Protein AF-A0A820Q7W0-F1 (afdb_monomer)

Nearest PDB structures (foldseek):
  3rki-assembly1_B  TM=4.279E-01  e=6.966E-02  human respiratory syncytial virus
  3rki-assembly1_C  TM=4.144E-01  e=5.836E-02  human respiratory syncytial virus
  6cue-assembly1_7  TM=2.529E-01  e=2.402E+00  Homo sapiens
  5tud-assembly1_C  TM=2.985E-01  e=7.372E+00  Mus musculus
  7uoj-assembly1_K  TM=2.190E-01  e=9.902E+00  Homo sapiens

Structure (mmCIF, N/CA/C/O backbone):
data_AF-A0A820Q7W0-F1
#
_entry.id   AF-A0A820Q7W0-F1
#
loop_
_atom_site.group_PDB
_atom_site.id
_atom_site.type_symbol
_atom_site.label_atom_id
_atom_site.label_alt_id
_atom_site.label_comp_id
_atom_site.label_asym_id
_atom_site.label_entity_id
_atom_site.label_seq_id
_atom_site.pdbx_PDB_ins_code
_atom_site.Cartn_x
_atom_site.Cartn_y
_atom_site.Cartn_z
_atom_site.occupancy
_atom_site.B_iso_or_equiv
_atom_site.auth_seq_id
_atom_site.auth_comp_id
_atom_site.auth_asym_id
_atom_site.auth_atom_id
_atom_site.pdbx_PDB_model_num
ATOM 1 N N . MET A 1 1 ? 25.317 19.856 -56.732 1.00 57.41 1 MET A N 1
ATOM 2 C CA . MET A 1 1 ? 25.967 19.832 -55.398 1.00 57.41 1 MET A CA 1
ATOM 3 C C . MET A 1 1 ? 25.214 20.601 -54.297 1.00 57.41 1 MET A C 1
ATOM 5 O O . MET A 1 1 ? 25.670 20.574 -53.167 1.00 57.41 1 MET A O 1
ATOM 9 N N . GLN A 1 2 ? 24.053 21.225 -54.547 1.00 56.50 2 GLN A N 1
ATOM 10 C CA . GLN A 1 2 ? 23.320 21.987 -53.511 1.00 56.50 2 GLN A CA 1
ATOM 11 C C . GLN A 1 2 ? 22.479 21.139 -52.532 1.00 56.50 2 GLN A C 1
ATOM 13 O O . GLN A 1 2 ? 22.183 21.607 -51.440 1.00 56.50 2 GLN A O 1
ATOM 18 N N . TYR A 1 3 ? 22.139 19.888 -52.864 1.00 63.53 3 TYR A N 1
ATOM 19 C CA . TYR A 1 3 ? 21.281 19.043 -52.014 1.00 63.53 3 TYR A CA 1
ATOM 20 C C . TYR A 1 3 ? 21.987 18.457 -50.776 1.00 63.53 3 TYR A C 1
ATOM 22 O O . TYR A 1 3 ? 21.333 18.186 -49.774 1.00 63.53 3 TYR A O 1
ATOM 30 N N . TYR A 1 4 ? 23.318 18.317 -50.791 1.00 61.50 4 TYR A N 1
ATOM 31 C CA . TYR A 1 4 ? 24.065 17.735 -49.663 1.00 61.50 4 TYR A CA 1
ATOM 32 C C . TYR A 1 4 ? 24.120 18.647 -48.428 1.00 61.50 4 TYR A C 1
ATOM 34 O O . TYR A 1 4 ? 24.250 18.153 -47.310 1.00 61.50 4 TYR A O 1
ATOM 42 N N . ILE A 1 5 ? 23.962 19.963 -48.604 1.00 71.44 5 ILE A N 1
ATOM 43 C CA . ILE A 1 5 ? 24.065 20.937 -47.506 1.00 71.44 5 ILE A CA 1
ATOM 44 C C . ILE A 1 5 ? 22.823 20.902 -46.597 1.00 71.44 5 ILE A C 1
ATOM 46 O O . ILE A 1 5 ? 22.927 21.240 -45.425 1.00 71.44 5 ILE A O 1
ATOM 50 N N . ILE A 1 6 ? 21.668 20.434 -47.090 1.00 74.12 6 ILE A N 1
ATOM 51 C CA . ILE A 1 6 ? 20.418 20.361 -46.307 1.00 74.12 6 ILE A CA 1
ATOM 52 C C . ILE A 1 6 ? 20.290 19.024 -45.552 1.00 74.12 6 ILE A C 1
ATOM 54 O O . ILE A 1 6 ? 19.721 18.974 -44.463 1.00 74.12 6 ILE A O 1
ATOM 58 N N . VAL A 1 7 ? 20.872 17.940 -46.075 1.00 77.62 7 VAL A N 1
ATOM 59 C CA . VAL A 1 7 ? 20.769 16.601 -45.464 1.00 77.62 7 VAL A CA 1
ATOM 60 C C . VAL A 1 7 ? 21.589 16.492 -44.173 1.00 77.62 7 VAL A C 1
ATOM 62 O O . VAL A 1 7 ? 21.143 15.874 -43.209 1.00 77.62 7 VAL A O 1
ATOM 65 N N . ILE A 1 8 ? 22.761 17.128 -44.118 1.00 77.81 8 ILE A N 1
ATOM 66 C CA . ILE A 1 8 ? 23.648 17.096 -42.944 1.00 77.81 8 ILE A CA 1
ATOM 67 C C . ILE A 1 8 ? 23.000 17.727 -41.696 1.00 77.81 8 ILE A C 1
ATOM 69 O O . ILE A 1 8 ? 22.955 17.049 -40.671 1.00 77.81 8 ILE A O 1
ATOM 73 N N . PRO A 1 9 ? 22.446 18.957 -41.724 1.00 76.19 9 PRO A N 1
ATOM 74 C CA . PRO A 1 9 ? 21.803 19.537 -40.546 1.00 76.19 9 PRO A CA 1
ATOM 75 C C . PRO A 1 9 ? 20.539 18.775 -40.136 1.00 76.19 9 PRO A C 1
ATOM 77 O O . PRO A 1 9 ? 20.256 18.694 -38.944 1.00 76.19 9 PRO A O 1
ATOM 80 N N . PHE A 1 10 ? 19.818 18.155 -41.080 1.00 75.12 10 PHE A N 1
ATOM 81 C CA . PHE A 1 10 ? 18.679 17.295 -40.752 1.00 75.12 10 PHE A CA 1
ATOM 82 C C . PHE A 1 10 ? 19.123 16.018 -40.027 1.00 75.12 10 PHE A C 1
ATOM 84 O O . PHE A 1 10 ? 18.557 15.679 -38.993 1.00 75.12 10 PHE A O 1
ATOM 91 N N . LEU A 1 11 ? 20.183 15.349 -40.495 1.00 73.06 11 LEU A N 1
ATOM 92 C CA . LEU A 1 11 ? 20.752 14.179 -39.818 1.00 73.06 11 LEU A CA 1
ATOM 93 C C . LEU A 1 11 ? 21.344 14.532 -38.449 1.00 73.06 11 LEU A C 1
ATOM 95 O O . LEU A 1 11 ? 21.140 13.776 -37.500 1.00 73.06 11 LEU A O 1
ATOM 99 N N . VAL A 1 12 ? 22.021 15.678 -38.318 1.00 74.69 12 VAL A N 1
ATOM 100 C CA . VAL A 1 12 ? 22.546 16.181 -37.035 1.00 74.69 12 VAL A CA 1
ATOM 101 C C . VAL A 1 12 ? 21.404 16.542 -36.081 1.00 74.69 12 VAL A C 1
ATOM 103 O O . VAL A 1 12 ? 21.468 16.202 -34.907 1.00 74.69 12 VAL A O 1
ATOM 106 N N . SER A 1 13 ? 20.320 17.149 -36.570 1.00 70.75 13 SER A N 1
ATOM 107 C CA . SER A 1 13 ? 19.118 17.424 -35.772 1.00 70.75 13 SER A CA 1
ATOM 108 C C . SER A 1 13 ? 18.426 16.135 -35.322 1.00 70.75 13 SER A C 1
ATOM 110 O O . SER A 1 13 ? 18.087 16.005 -34.148 1.00 70.75 13 SER A O 1
ATOM 112 N N . LEU A 1 14 ? 18.289 15.146 -36.212 1.00 67.75 14 LEU A N 1
ATOM 113 C CA . LEU A 1 14 ? 17.674 13.853 -35.906 1.00 67.75 14 LEU A CA 1
ATOM 114 C C . LEU A 1 14 ? 18.503 13.055 -34.886 1.00 67.75 14 LEU A C 1
ATOM 116 O O . LEU A 1 14 ? 17.952 12.414 -33.990 1.00 67.75 14 LEU A O 1
ATOM 120 N N . SER A 1 15 ? 19.832 13.111 -34.992 1.00 63.97 15 SER A N 1
ATOM 121 C CA . SER A 1 15 ? 20.740 12.469 -34.036 1.00 63.97 15 SER A CA 1
ATOM 122 C C . SER A 1 15 ? 20.835 13.236 -32.713 1.00 63.97 15 SER A C 1
ATOM 124 O O . SER A 1 15 ? 20.861 12.598 -31.664 1.00 63.97 15 SER A O 1
ATOM 126 N N . ALA A 1 16 ? 20.761 14.571 -32.719 1.00 61.75 16 ALA A N 1
ATOM 127 C CA . ALA A 1 16 ? 20.648 15.382 -31.505 1.00 61.75 16 ALA A CA 1
ATOM 128 C C . ALA A 1 16 ? 19.318 15.145 -30.765 1.00 61.75 16 ALA A C 1
ATOM 130 O O . ALA A 1 16 ? 19.317 15.023 -29.542 1.00 61.75 16 ALA A O 1
ATOM 131 N N . LEU A 1 17 ? 18.201 14.988 -31.486 1.00 57.25 17 LEU A N 1
ATOM 132 C CA . LEU A 1 17 ? 16.905 14.589 -30.918 1.00 57.25 17 LEU A CA 1
ATOM 133 C C . LEU A 1 17 ? 16.965 13.185 -30.296 1.00 57.25 17 LEU A C 1
ATOM 135 O O . LEU A 1 17 ? 16.435 12.977 -29.205 1.00 57.25 17 LEU A O 1
ATOM 139 N N . ARG A 1 18 ? 17.675 12.236 -30.926 1.00 53.50 18 ARG A N 1
ATOM 140 C CA . ARG A 1 18 ? 17.934 10.909 -30.335 1.00 53.50 18 ARG A CA 1
ATOM 141 C C . ARG A 1 18 ? 18.848 10.967 -29.106 1.00 53.50 18 ARG A C 1
ATOM 143 O O . ARG A 1 18 ? 18.626 10.217 -28.161 1.00 53.50 18 ARG A O 1
ATOM 150 N N . LEU A 1 19 ? 19.844 11.853 -29.093 1.00 49.19 19 LEU A N 1
ATOM 151 C CA . LEU A 1 19 ? 20.757 12.039 -27.959 1.00 49.19 19 LEU A CA 1
ATOM 152 C C . LEU A 1 19 ? 20.079 12.738 -26.773 1.00 49.19 19 LEU A C 1
ATOM 154 O O . LEU A 1 19 ? 20.376 12.409 -25.629 1.00 49.19 19 LEU A O 1
ATOM 158 N N . HIS A 1 20 ? 19.125 13.643 -27.009 1.00 44.19 20 HIS A N 1
ATOM 159 C CA . HIS A 1 20 ? 18.399 14.305 -25.921 1.00 44.19 20 HIS A CA 1
ATOM 160 C C . HIS A 1 20 ? 17.331 13.407 -25.273 1.00 44.19 20 HIS A C 1
ATOM 162 O O . HIS A 1 20 ? 16.997 13.598 -24.103 1.00 44.19 20 HIS A O 1
ATOM 168 N N . ALA A 1 21 ? 16.859 12.382 -25.992 1.00 48.75 21 ALA A N 1
ATOM 169 C CA . ALA A 1 21 ? 16.051 11.299 -25.431 1.00 48.75 21 ALA A CA 1
ATOM 170 C C . ALA A 1 21 ? 16.858 10.374 -24.491 1.00 48.75 21 ALA A C 1
ATOM 172 O O . ALA A 1 21 ? 16.280 9.600 -23.730 1.00 48.75 21 ALA A O 1
ATOM 173 N N . TYR A 1 22 ? 18.191 10.490 -24.475 1.00 47.31 22 TYR A N 1
ATOM 174 C CA . TYR A 1 22 ? 19.088 9.766 -23.573 1.00 47.31 22 TYR A CA 1
ATOM 175 C C . TYR A 1 22 ? 19.194 10.450 -22.195 1.00 47.31 22 TYR A C 1
ATOM 177 O O . TYR A 1 22 ? 20.277 10.663 -21.657 1.00 47.31 22 TYR A O 1
ATOM 185 N N . SER A 1 23 ? 18.055 10.775 -21.578 1.00 48.69 23 SER A N 1
ATOM 186 C CA . SER A 1 23 ? 18.022 11.078 -20.142 1.00 48.69 23 SER A CA 1
ATOM 187 C C . SER A 1 23 ? 18.561 9.867 -19.371 1.00 48.69 23 SER A C 1
ATOM 189 O O . SER A 1 23 ? 18.167 8.729 -19.636 1.00 48.69 23 SER A O 1
ATOM 191 N N . SER A 1 24 ? 19.481 10.085 -18.430 1.00 55.69 24 SER A N 1
ATOM 192 C CA . SER A 1 24 ? 20.146 9.039 -17.634 1.00 55.69 24 SER A CA 1
ATOM 193 C C . SER A 1 24 ? 19.228 8.332 -16.628 1.00 55.69 24 SER A C 1
ATOM 195 O O . SER A 1 24 ? 19.661 7.406 -15.948 1.00 55.69 24 SER A O 1
ATOM 197 N N . LYS A 1 25 ? 17.953 8.728 -16.540 1.00 65.38 25 LYS A N 1
ATOM 198 C CA . LYS A 1 25 ? 16.947 8.094 -15.682 1.00 65.38 25 LYS A CA 1
ATOM 199 C C . LYS A 1 25 ? 15.898 7.408 -16.551 1.00 65.38 25 LYS A C 1
ATOM 201 O O . LYS A 1 25 ? 14.979 8.058 -17.033 1.00 65.38 25 LYS A O 1
ATOM 206 N N . ILE A 1 26 ? 16.077 6.104 -16.776 1.00 72.00 26 ILE A N 1
ATOM 207 C CA . ILE A 1 26 ? 15.121 5.245 -17.507 1.00 72.00 26 ILE A CA 1
ATOM 208 C C . ILE A 1 26 ? 13.761 5.268 -16.818 1.00 72.00 26 ILE A C 1
ATOM 210 O O . ILE A 1 26 ? 12.725 5.422 -17.461 1.00 72.00 26 ILE A O 1
ATOM 214 N N . PHE A 1 27 ? 13.796 5.154 -15.494 1.00 79.81 27 PHE A N 1
ATOM 215 C CA . PHE A 1 27 ? 12.614 5.207 -14.663 1.00 79.81 27 PHE A CA 1
ATOM 216 C C . PHE A 1 27 ? 12.409 6.640 -14.195 1.00 79.81 27 PHE A C 1
ATOM 218 O O . PHE A 1 27 ? 13.210 7.203 -13.442 1.00 79.81 27 PHE A O 1
ATOM 225 N N . ALA A 1 28 ? 11.347 7.243 -14.700 1.00 82.19 28 ALA A N 1
ATOM 226 C CA . ALA A 1 28 ? 10.902 8.565 -14.325 1.00 82.19 28 ALA A CA 1
ATOM 227 C C . ALA A 1 28 ? 9.375 8.574 -14.270 1.00 82.19 28 ALA A C 1
ATOM 229 O O . ALA A 1 28 ? 8.706 7.646 -14.726 1.00 82.19 28 ALA A O 1
ATOM 230 N N . LYS A 1 29 ? 8.830 9.627 -13.665 1.00 85.88 29 LYS A N 1
ATOM 231 C CA . LYS A 1 29 ? 7.385 9.833 -13.661 1.00 85.88 29 LYS A CA 1
ATOM 232 C C . LYS A 1 29 ? 6.891 10.035 -15.086 1.00 85.88 29 LYS A C 1
ATOM 234 O O . LYS A 1 29 ? 7.588 10.653 -15.889 1.00 85.88 29 LYS A O 1
ATOM 239 N N . ASP A 1 30 ? 5.688 9.539 -15.338 1.00 86.62 30 ASP A N 1
ATOM 240 C CA . ASP A 1 30 ? 4.937 9.736 -16.577 1.00 86.62 30 ASP A CA 1
ATOM 241 C C . ASP A 1 30 ? 5.673 9.215 -17.824 1.00 86.62 30 ASP A C 1
ATOM 243 O O . ASP A 1 30 ? 5.522 9.748 -18.923 1.00 86.62 30 ASP A O 1
ATOM 247 N N . THR A 1 31 ? 6.493 8.169 -17.654 1.00 87.38 31 THR A N 1
ATOM 248 C CA . THR A 1 31 ? 7.160 7.481 -18.763 1.00 87.38 31 THR A CA 1
ATOM 249 C C . THR A 1 31 ? 6.497 6.148 -19.081 1.00 87.38 31 THR A C 1
ATOM 251 O O . THR A 1 31 ? 6.122 5.387 -18.189 1.00 87.38 31 THR A O 1
ATOM 254 N N . THR A 1 32 ? 6.426 5.836 -20.372 1.00 87.50 32 THR A N 1
ATOM 255 C CA . THR A 1 32 ? 6.155 4.483 -20.859 1.00 87.50 32 THR A CA 1
ATOM 256 C C . THR A 1 32 ? 7.457 3.924 -21.421 1.00 87.50 32 THR A C 1
ATOM 258 O O . THR A 1 32 ? 8.081 4.540 -22.287 1.00 87.50 32 THR A O 1
ATOM 261 N N . ILE A 1 33 ? 7.897 2.775 -20.916 1.00 85.94 33 ILE A N 1
ATOM 262 C CA . ILE A 1 33 ? 9.104 2.093 -21.388 1.00 85.94 33 ILE A CA 1
ATOM 263 C C . ILE A 1 33 ? 8.651 0.946 -22.279 1.00 85.94 33 ILE A C 1
ATOM 265 O O . ILE A 1 33 ? 7.934 0.062 -21.823 1.00 85.94 33 ILE A O 1
ATOM 269 N N . ALA A 1 34 ? 9.073 0.967 -23.537 1.00 84.69 34 ALA A N 1
ATOM 270 C CA . ALA A 1 34 ? 8.877 -0.132 -24.470 1.00 84.69 34 ALA A CA 1
ATOM 271 C C . ALA A 1 34 ? 10.211 -0.852 -24.663 1.00 84.69 34 ALA A C 1
ATOM 273 O O . ALA A 1 34 ? 11.219 -0.216 -24.985 1.00 84.69 34 ALA A O 1
ATOM 274 N N . HIS A 1 35 ? 10.226 -2.162 -24.453 1.00 79.19 35 HIS A N 1
ATOM 275 C CA . HIS A 1 35 ? 11.403 -2.969 -24.712 1.00 79.19 35 HIS A CA 1
ATOM 276 C C . HIS A 1 35 ? 11.388 -3.456 -26.174 1.00 79.19 35 HIS A C 1
ATOM 278 O O . HIS A 1 35 ? 10.444 -4.140 -26.567 1.00 79.19 35 HIS A O 1
ATOM 284 N N . PRO A 1 36 ? 12.407 -3.120 -26.988 1.00 70.38 36 PRO A N 1
ATOM 285 C CA . PRO A 1 36 ? 12.338 -3.240 -28.447 1.00 70.38 36 PRO A CA 1
ATOM 286 C C . PRO A 1 36 ? 12.324 -4.677 -28.981 1.00 70.38 36 PRO A C 1
ATOM 288 O O . PRO A 1 36 ? 11.962 -4.872 -30.133 1.00 70.38 36 PRO A O 1
ATOM 291 N N . GLU A 1 37 ? 12.749 -5.663 -28.186 1.00 72.50 37 GLU A N 1
ATOM 292 C CA . GLU A 1 37 ? 12.870 -7.060 -28.639 1.00 72.50 37 GLU A CA 1
ATOM 293 C C . GLU A 1 37 ? 11.790 -7.984 -28.072 1.00 72.50 37 GLU A C 1
ATOM 295 O O . GLU A 1 37 ? 11.567 -9.064 -28.606 1.00 72.50 37 GLU A O 1
ATOM 300 N N . THR A 1 38 ? 11.136 -7.591 -26.977 1.00 73.19 38 THR A N 1
ATOM 301 C CA . THR A 1 38 ? 10.170 -8.458 -26.276 1.00 73.19 38 THR A CA 1
ATOM 302 C C . THR A 1 38 ? 8.742 -7.940 -26.341 1.00 73.19 38 THR A C 1
ATOM 304 O O . THR A 1 38 ? 7.863 -8.554 -25.743 1.00 73.19 38 THR A O 1
ATOM 307 N N . ASP A 1 39 ? 8.520 -6.794 -26.993 1.00 75.81 39 ASP A N 1
ATOM 308 C CA . ASP A 1 39 ? 7.232 -6.092 -27.022 1.00 75.81 39 ASP A CA 1
ATOM 309 C C . ASP A 1 39 ? 6.623 -5.899 -25.619 1.00 75.81 39 ASP A C 1
ATOM 311 O O . ASP A 1 39 ? 5.406 -5.845 -25.433 1.00 75.81 39 ASP A O 1
ATOM 315 N N . LEU A 1 40 ? 7.483 -5.794 -24.598 1.00 82.56 40 LEU A N 1
ATOM 316 C CA . LEU A 1 40 ? 7.078 -5.524 -23.227 1.00 82.56 40 LEU A CA 1
ATOM 317 C C . LEU A 1 40 ? 6.935 -4.018 -23.026 1.00 82.56 40 LEU A C 1
ATOM 319 O O . LEU A 1 40 ? 7.886 -3.263 -23.240 1.00 82.56 40 LEU A O 1
ATOM 323 N N . PHE A 1 41 ? 5.770 -3.597 -22.537 1.00 87.81 41 PHE A N 1
ATOM 324 C CA . PHE A 1 41 ? 5.494 -2.202 -22.213 1.00 87.81 41 PHE A CA 1
ATOM 325 C C . PHE A 1 41 ? 5.291 -2.043 -20.707 1.00 87.81 41 PHE A C 1
ATOM 327 O O . PHE A 1 41 ? 4.486 -2.743 -20.087 1.00 87.81 41 PHE A O 1
ATOM 334 N N . LEU A 1 42 ? 6.021 -1.099 -20.126 1.00 90.69 42 LEU A N 1
ATOM 335 C CA . LEU A 1 42 ? 5.914 -0.677 -18.737 1.00 90.69 42 LEU A CA 1
ATOM 336 C C . LEU A 1 42 ? 5.328 0.729 -18.727 1.00 90.69 42 LEU A C 1
ATOM 338 O O . LEU A 1 42 ? 5.998 1.679 -19.125 1.00 90.69 42 LEU A O 1
ATOM 342 N N . ASP A 1 43 ? 4.090 0.867 -18.275 1.00 91.25 43 ASP A N 1
ATOM 343 C CA . ASP A 1 43 ? 3.391 2.149 -18.228 1.00 91.25 43 ASP A CA 1
ATOM 344 C C . ASP A 1 43 ? 3.393 2.710 -16.806 1.00 91.25 43 ASP A C 1
ATOM 346 O O . ASP A 1 43 ? 2.937 2.038 -15.882 1.00 91.25 43 ASP A O 1
ATOM 350 N N . TYR A 1 44 ? 3.950 3.903 -16.593 1.00 92.62 44 TYR A N 1
ATOM 351 C CA . TYR A 1 44 ? 4.057 4.480 -15.253 1.00 92.62 44 TYR A CA 1
ATOM 352 C C . TYR A 1 44 ? 2.674 4.714 -14.625 1.00 92.62 44 TYR A C 1
ATOM 354 O O . TYR A 1 44 ? 1.786 5.309 -15.229 1.00 92.62 44 TYR A O 1
ATOM 362 N N . VAL A 1 45 ? 2.508 4.285 -13.373 1.00 92.81 45 VAL A N 1
ATOM 363 C CA . VAL A 1 45 ? 1.251 4.419 -12.616 1.00 92.81 45 VAL A CA 1
ATOM 364 C C . VAL A 1 45 ? 1.388 5.382 -11.447 1.00 92.81 45 VAL A C 1
ATOM 366 O O . VAL A 1 45 ? 0.451 6.122 -11.150 1.00 92.81 45 VAL A O 1
ATOM 369 N N . GLY A 1 46 ? 2.527 5.371 -10.756 1.00 91.12 46 GLY A N 1
ATOM 370 C CA . GLY A 1 46 ? 2.653 6.106 -9.505 1.00 91.12 46 GLY A CA 1
ATOM 371 C C . GLY A 1 46 ? 3.989 5.922 -8.800 1.00 91.12 46 GLY A C 1
ATOM 372 O O . GLY A 1 46 ? 4.903 5.258 -9.287 1.00 91.12 46 GLY A O 1
ATOM 373 N N . LEU A 1 47 ? 4.090 6.530 -7.621 1.00 90.50 47 LEU A N 1
ATOM 374 C CA . LEU A 1 47 ? 5.202 6.335 -6.700 1.00 90.50 47 LEU A CA 1
ATOM 375 C C . LEU A 1 47 ? 4.725 5.583 -5.471 1.00 90.50 47 LEU A C 1
ATOM 377 O O . LEU A 1 47 ? 3.657 5.876 -4.938 1.00 90.50 47 LEU A O 1
ATOM 381 N N . TYR A 1 48 ? 5.577 4.700 -4.976 1.00 90.00 48 TYR A N 1
ATOM 382 C CA . TYR A 1 48 ? 5.314 3.930 -3.777 1.00 90.00 48 TYR A CA 1
ATOM 383 C C . TYR A 1 48 ? 6.465 4.032 -2.796 1.00 90.00 48 TYR A C 1
ATOM 385 O O . TYR A 1 48 ? 7.626 3.842 -3.150 1.00 90.00 48 TYR A O 1
ATOM 393 N N . THR A 1 49 ? 6.136 4.314 -1.546 1.00 88.31 49 THR A N 1
ATOM 394 C CA . THR A 1 49 ? 7.074 4.342 -0.433 1.00 88.31 49 THR A CA 1
ATOM 395 C C . THR A 1 49 ? 6.614 3.279 0.556 1.00 88.31 49 THR A C 1
ATOM 397 O O . THR A 1 49 ? 5.514 3.411 1.102 1.00 88.31 49 THR A O 1
ATOM 400 N N . PRO A 1 50 ? 7.409 2.218 0.779 1.00 85.12 50 PRO A N 1
ATOM 401 C CA . PRO A 1 50 ? 7.058 1.201 1.752 1.00 85.12 50 PRO A CA 1
ATOM 402 C C . PRO A 1 50 ? 6.730 1.818 3.118 1.00 85.12 50 PRO A C 1
ATOM 404 O O . PRO A 1 50 ? 7.195 2.892 3.499 1.00 85.12 50 PRO A O 1
ATOM 407 N N . SER A 1 51 ? 5.889 1.135 3.879 1.00 81.88 51 SER A N 1
ATOM 408 C CA . SER A 1 51 ? 5.702 1.458 5.286 1.00 81.88 51 SER A CA 1
ATOM 409 C C . SER A 1 51 ? 6.203 0.292 6.107 1.00 81.88 51 SER A C 1
ATOM 411 O O . SER A 1 51 ? 5.814 -0.848 5.882 1.00 81.88 51 SER A O 1
ATOM 413 N N . GLU A 1 52 ? 7.070 0.584 7.067 1.00 75.94 52 GLU A N 1
ATOM 414 C CA . GLU A 1 52 ? 7.524 -0.412 8.040 1.00 75.94 52 GLU A CA 1
ATOM 415 C C . GLU A 1 52 ? 6.693 -0.379 9.322 1.00 75.94 52 GLU A C 1
ATOM 417 O O . GLU A 1 52 ? 6.756 -1.299 10.135 1.00 75.94 52 GLU A O 1
ATOM 422 N N . LYS A 1 53 ? 5.912 0.690 9.523 1.00 82.50 53 LYS A N 1
ATOM 423 C CA . LYS A 1 53 ? 5.153 0.909 10.748 1.00 82.50 53 LYS A CA 1
ATOM 424 C C . LYS A 1 53 ? 3.682 1.127 10.443 1.00 82.50 53 LYS A C 1
ATOM 426 O O . LYS A 1 53 ? 3.276 2.193 9.985 1.00 82.50 53 LYS A O 1
ATOM 431 N N . ILE A 1 54 ? 2.879 0.135 10.809 1.00 81.31 54 ILE A N 1
ATOM 432 C CA . ILE A 1 54 ? 1.430 0.275 10.887 1.00 81.31 54 ILE A CA 1
ATOM 433 C C . ILE A 1 54 ? 1.063 0.781 12.283 1.00 81.31 54 ILE A C 1
ATOM 435 O O . ILE A 1 54 ? 1.348 0.136 13.292 1.00 81.31 54 ILE A O 1
ATOM 439 N N . ILE A 1 55 ? 0.422 1.942 12.349 1.00 84.00 55 ILE A N 1
ATOM 440 C CA . ILE A 1 55 ? -0.192 2.470 13.566 1.00 84.00 55 ILE A CA 1
ATOM 441 C C . ILE A 1 55 ? -1.678 2.177 13.483 1.00 84.00 55 ILE A C 1
ATOM 443 O O . ILE A 1 55 ? -2.331 2.579 12.527 1.00 84.00 55 ILE A O 1
ATOM 447 N N . HIS A 1 56 ? -2.225 1.508 14.490 1.00 86.00 56 HIS A N 1
ATOM 448 C CA . HIS A 1 56 ? -3.664 1.329 14.592 1.00 86.00 56 HIS A CA 1
ATOM 449 C C . HIS A 1 56 ? -4.237 2.258 15.657 1.00 86.00 56 HIS A C 1
ATOM 451 O O . HIS A 1 56 ? -3.617 2.504 16.692 1.00 86.00 56 HIS A O 1
ATOM 457 N N . THR A 1 57 ? -5.431 2.777 15.402 1.00 82.44 57 THR A N 1
ATOM 458 C CA . THR A 1 57 ? -6.219 3.503 16.396 1.00 82.44 57 THR A CA 1
ATOM 459 C C . THR A 1 57 ? -7.603 2.889 16.425 1.00 82.44 57 THR A C 1
ATOM 461 O O . THR A 1 57 ? -8.258 2.844 15.381 1.00 82.44 57 THR A O 1
ATOM 464 N N . SER A 1 58 ? -8.054 2.452 17.594 1.00 84.44 58 SER A N 1
ATOM 465 C CA . SER A 1 58 ? -9.378 1.858 17.750 1.00 84.44 58 SER A CA 1
ATOM 466 C C . SER A 1 58 ? -10.239 2.718 18.663 1.00 84.44 58 SER A C 1
ATOM 468 O O . SER A 1 58 ? -9.786 3.166 19.716 1.00 84.44 58 SER A O 1
ATOM 470 N N . ALA A 1 59 ? -11.482 2.938 18.254 1.00 85.38 59 ALA A N 1
ATOM 471 C CA . ALA A 1 59 ? -12.529 3.500 19.091 1.00 85.38 59 ALA A CA 1
ATOM 472 C C . ALA A 1 59 ? -13.577 2.418 19.342 1.00 85.38 59 ALA A C 1
ATOM 474 O O . ALA A 1 59 ? -13.946 1.689 18.422 1.00 85.38 59 ALA A O 1
ATOM 475 N N . ILE A 1 60 ? -14.024 2.294 20.589 1.00 87.69 60 ILE A N 1
ATOM 476 C CA . ILE A 1 60 ? -14.982 1.270 21.001 1.00 87.69 60 ILE A CA 1
ATOM 477 C C . ILE A 1 60 ? -16.195 1.972 21.595 1.00 87.69 60 ILE A C 1
ATOM 479 O O . ILE A 1 60 ? -16.066 2.724 22.560 1.00 87.69 60 ILE A O 1
ATOM 483 N N . PHE A 1 61 ? -17.361 1.701 21.023 1.00 87.94 61 PHE A N 1
ATOM 484 C CA . PHE A 1 61 ? -18.629 2.291 21.426 1.00 87.94 61 PHE A CA 1
ATOM 485 C C . PHE A 1 61 ? -19.530 1.194 22.002 1.00 87.94 61 PHE A C 1
ATOM 487 O O . PHE A 1 61 ? -19.801 0.219 21.294 1.00 87.94 61 PHE A O 1
ATOM 494 N N . PRO A 1 62 ? -19.982 1.297 23.265 1.00 90.56 62 PRO A N 1
ATOM 495 C CA . PRO A 1 62 ? -20.991 0.386 23.786 1.00 90.56 62 PRO A CA 1
ATOM 496 C C . PRO A 1 62 ? -22.289 0.580 22.999 1.00 90.56 62 PRO A C 1
ATOM 498 O O . PRO A 1 62 ? -22.744 1.704 22.787 1.00 90.56 62 PRO A O 1
ATOM 501 N N . MET A 1 63 ? -22.864 -0.526 22.543 1.00 90.25 63 MET A N 1
ATOM 502 C CA . MET A 1 63 ? -24.107 -0.552 21.789 1.00 90.25 63 MET A CA 1
ATOM 503 C C . MET A 1 63 ? -25.219 -1.026 22.722 1.00 90.25 63 MET A C 1
ATOM 505 O O . MET A 1 63 ? -25.214 -2.196 23.110 1.00 90.25 63 MET A O 1
ATOM 509 N N . PRO A 1 64 ? -26.161 -0.155 23.103 1.00 91.50 64 PRO A N 1
ATOM 510 C CA . PRO A 1 64 ? -27.333 -0.553 23.867 1.00 91.50 64 PRO A CA 1
ATOM 511 C C . PRO A 1 64 ? -28.397 -1.194 22.964 1.00 91.50 64 PRO A C 1
ATOM 513 O O . PRO A 1 64 ? -28.397 -1.009 21.743 1.00 91.50 64 PRO A O 1
ATOM 516 N N . THR A 1 65 ? -29.336 -1.927 23.562 1.00 88.19 65 THR A N 1
ATOM 517 C CA . THR A 1 65 ? -30.470 -2.588 22.885 1.00 88.19 65 THR A CA 1
ATOM 518 C C . THR A 1 65 ? -31.246 -1.642 21.967 1.00 88.19 65 THR A C 1
ATOM 520 O O . THR A 1 65 ? -31.604 -2.026 20.856 1.00 88.19 65 THR A O 1
ATOM 523 N N . TYR A 1 66 ? -31.464 -0.391 22.379 1.00 84.06 66 TYR A N 1
ATOM 524 C CA . TYR A 1 66 ? -32.196 0.597 21.578 1.00 84.06 66 TYR A CA 1
ATOM 525 C C . TYR A 1 66 ? -31.417 1.103 20.351 1.00 84.06 66 TYR A C 1
ATOM 527 O O . TYR A 1 66 ? -32.021 1.622 19.412 1.00 84.06 66 TYR A O 1
ATOM 535 N N . SER A 1 67 ? -30.094 0.915 20.306 1.00 80.00 67 SER A N 1
ATOM 536 C CA . SER A 1 67 ? -29.260 1.279 19.152 1.00 80.00 67 SER A CA 1
ATOM 537 C C . SER A 1 67 ? -29.250 0.210 18.055 1.00 80.00 67 SER A C 1
ATOM 539 O O . SER A 1 67 ? -28.711 0.438 16.971 1.00 80.00 67 SER A O 1
ATOM 541 N N . CYS A 1 68 ? -29.871 -0.949 18.298 1.00 63.34 68 CYS A N 1
ATOM 542 C CA . CYS A 1 68 ? -29.868 -2.091 17.383 1.00 63.34 68 CYS A CA 1
ATOM 543 C C . CYS A 1 68 ? -30.601 -1.815 16.052 1.00 63.34 68 CYS A C 1
ATOM 545 O O . CYS A 1 68 ? -30.390 -2.519 15.069 1.00 63.34 68 CYS A O 1
ATOM 547 N N . HIS A 1 69 ? -31.427 -0.765 15.996 1.00 63.12 69 HIS A N 1
ATOM 548 C CA . HIS A 1 69 ? -32.163 -0.355 14.797 1.00 63.12 69 HIS A CA 1
ATOM 549 C C . HIS A 1 69 ? -31.340 0.488 13.807 1.00 63.12 69 HIS A C 1
ATOM 551 O O . HIS A 1 69 ? -31.782 0.694 12.679 1.00 63.12 69 HIS A O 1
ATOM 557 N N . PHE A 1 70 ? -30.161 0.983 14.204 1.00 56.22 70 PHE A N 1
ATOM 558 C CA . PHE A 1 70 ? -29.420 1.987 13.428 1.00 56.22 70 PHE A CA 1
ATOM 559 C C . PHE A 1 70 ? -28.341 1.434 12.495 1.00 56.22 70 PHE A C 1
ATOM 561 O O . PHE A 1 70 ? -27.780 2.201 11.716 1.00 56.22 70 PHE A O 1
ATOM 568 N N . LEU A 1 71 ? -28.046 0.133 12.527 1.00 55.16 71 LEU A N 1
ATOM 569 C CA . LEU A 1 71 ? -26.982 -0.441 11.702 1.00 55.16 71 LEU A CA 1
ATOM 570 C C . LEU A 1 71 ? -27.470 -1.689 10.962 1.00 55.16 71 LEU A C 1
ATOM 572 O O . LEU A 1 71 ? -27.199 -2.809 11.399 1.00 55.16 71 LEU A O 1
ATOM 576 N N . PRO A 1 72 ? -28.155 -1.532 9.813 1.00 56.03 72 PRO A N 1
ATOM 577 C CA . PRO A 1 72 ? -28.141 -2.581 8.804 1.00 56.03 72 PRO A CA 1
ATOM 578 C C . PRO A 1 72 ? -26.680 -2.988 8.572 1.00 56.03 72 PRO A C 1
ATOM 580 O O . PRO A 1 72 ? -25.827 -2.120 8.384 1.00 56.03 72 PRO A O 1
ATOM 583 N N . SER A 1 73 ? -26.369 -4.283 8.580 1.00 53.62 73 SER A N 1
ATOM 584 C CA . SER A 1 73 ? -25.015 -4.781 8.287 1.00 53.62 73 SER A CA 1
ATOM 585 C C . SER A 1 73 ? -24.481 -4.229 6.956 1.00 53.62 73 SER A C 1
ATOM 587 O O . SER A 1 73 ? -23.313 -3.871 6.857 1.00 53.62 73 SER A O 1
ATOM 589 N N . SER A 1 74 ? -25.370 -4.024 5.980 1.00 52.28 74 SER A N 1
ATOM 590 C CA . SER A 1 74 ? -25.080 -3.371 4.697 1.00 52.28 74 SER A CA 1
ATOM 591 C C . SER A 1 74 ? -24.749 -1.872 4.792 1.00 52.28 74 SER A C 1
ATOM 593 O O . SER A 1 74 ? -24.092 -1.327 3.905 1.00 52.28 74 SER A O 1
ATOM 595 N N . ALA A 1 75 ? -25.211 -1.182 5.838 1.00 51.69 75 ALA A N 1
ATOM 596 C CA . ALA A 1 75 ? -24.886 0.220 6.096 1.00 51.69 75 ALA A CA 1
ATOM 597 C C . ALA A 1 75 ? -23.528 0.364 6.795 1.00 51.69 75 ALA A C 1
ATOM 599 O O . ALA A 1 75 ? -22.829 1.337 6.534 1.00 51.69 75 ALA A O 1
ATOM 600 N N . ALA A 1 76 ? -23.135 -0.612 7.625 1.00 50.94 76 ALA A N 1
ATOM 601 C CA . ALA A 1 76 ? -21.837 -0.632 8.302 1.00 50.94 76 ALA A CA 1
ATOM 602 C C . ALA A 1 76 ? -20.658 -0.721 7.313 1.00 50.94 76 ALA A C 1
ATOM 604 O O . ALA A 1 76 ? -19.640 -0.067 7.518 1.00 50.94 76 ALA A O 1
ATOM 605 N N . GLU A 1 77 ? -20.811 -1.458 6.209 1.00 47.88 77 GLU A N 1
ATOM 606 C CA . GLU A 1 77 ? -19.776 -1.582 5.168 1.00 47.88 77 GLU A CA 1
ATOM 607 C C . GLU A 1 77 ? -19.540 -0.288 4.369 1.00 47.88 77 GLU A C 1
ATOM 609 O O . GLU A 1 77 ? -18.481 -0.118 3.773 1.00 47.88 77 GLU A O 1
ATOM 614 N N . ASN A 1 78 ? -20.500 0.643 4.387 1.00 48.12 78 ASN A N 1
ATOM 615 C CA . ASN A 1 78 ? -20.461 1.890 3.617 1.00 48.12 78 ASN A CA 1
ATOM 616 C C . ASN A 1 78 ? -20.399 3.141 4.492 1.00 48.12 78 ASN A C 1
ATOM 618 O O . ASN A 1 78 ? -20.702 4.232 4.011 1.00 48.12 78 ASN A O 1
ATOM 622 N N . ILE A 1 79 ? -20.031 3.009 5.769 1.00 51.16 79 ILE A N 1
ATOM 623 C CA . ILE A 1 79 ? -19.868 4.166 6.645 1.00 51.16 79 ILE A CA 1
ATOM 624 C C . ILE A 1 79 ? -18.729 5.037 6.093 1.00 51.16 79 ILE A C 1
ATOM 626 O O . ILE A 1 79 ? -17.569 4.623 6.126 1.00 51.16 79 ILE A O 1
ATOM 630 N N . PRO A 1 80 ? -19.015 6.249 5.584 1.00 50.50 80 PRO A N 1
ATOM 631 C CA . PRO A 1 80 ? -17.958 7.122 5.121 1.00 50.50 80 PRO A CA 1
ATOM 632 C C . PRO A 1 80 ? -17.175 7.623 6.342 1.00 50.50 80 PRO A C 1
ATOM 634 O O . PRO A 1 80 ? -17.741 7.861 7.409 1.00 50.50 80 PRO A O 1
ATOM 637 N N . SER A 1 81 ? -15.866 7.817 6.189 1.00 50.75 81 SER A N 1
ATOM 638 C CA . SER A 1 81 ? -14.898 8.134 7.255 1.00 50.75 81 SER A CA 1
ATOM 639 C C . SER A 1 81 ? -15.128 9.458 8.018 1.00 50.75 81 SER A C 1
ATOM 641 O O . SER A 1 81 ? -14.292 9.865 8.825 1.00 50.75 81 SER A O 1
ATOM 643 N N . TYR A 1 82 ? -16.271 10.122 7.827 1.00 51.94 82 TYR A N 1
ATOM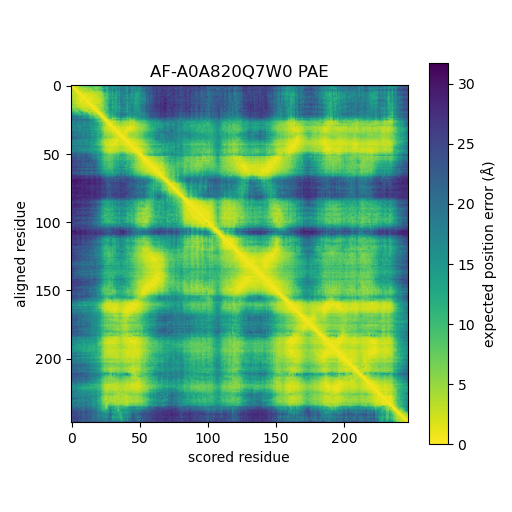 644 C CA . TYR A 1 82 ? -16.656 11.401 8.431 1.00 51.94 82 TYR A CA 1
ATOM 645 C C . TYR A 1 82 ? -17.250 11.298 9.850 1.00 51.94 82 TYR A C 1
ATOM 647 O O . TYR A 1 82 ? -17.803 12.274 10.345 1.00 51.94 82 TYR A O 1
ATOM 655 N N . PHE A 1 83 ? -17.142 10.154 10.534 1.00 54.62 83 PHE A N 1
ATOM 656 C CA . PHE A 1 83 ? -17.683 9.985 11.896 1.00 54.62 83 PHE A CA 1
ATOM 657 C C . PHE A 1 83 ? -16.915 10.741 12.988 1.00 54.62 83 PHE A C 1
ATOM 659 O O . PHE A 1 83 ? -17.372 10.826 14.125 1.00 54.62 83 PHE A O 1
ATOM 666 N N . LEU A 1 84 ? -15.750 11.296 12.664 1.00 60.50 84 LEU A N 1
ATOM 667 C CA . LEU A 1 84 ? -14.974 12.096 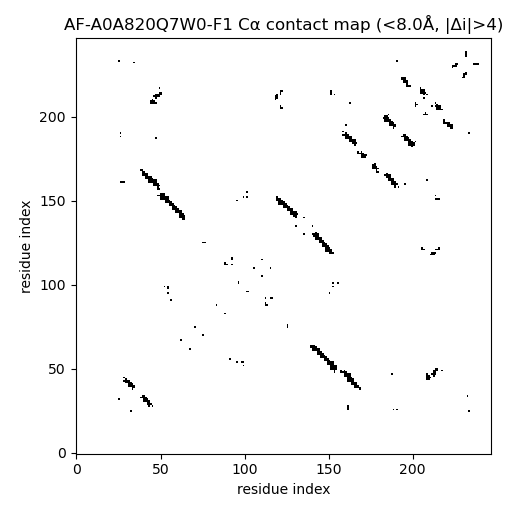13.598 1.00 60.50 84 LEU A CA 1
ATOM 668 C C . LEU A 1 84 ? -15.308 13.575 13.400 1.00 60.50 84 LEU A C 1
ATOM 670 O O . LEU A 1 84 ? -15.258 14.083 12.278 1.00 60.50 84 LEU A O 1
ATOM 674 N N . SER A 1 85 ? -15.598 14.277 14.499 1.00 69.94 85 SER A N 1
ATOM 675 C CA . SER A 1 85 ? -15.674 15.740 14.477 1.00 69.94 85 SER A CA 1
ATOM 676 C C . SER A 1 85 ? -14.367 16.318 13.906 1.00 69.94 85 SER A C 1
ATOM 678 O O . SER A 1 85 ? -13.304 15.705 14.076 1.00 69.94 85 SER A O 1
ATOM 680 N N . PRO A 1 86 ? -14.380 17.486 13.240 1.00 69.31 86 PRO A N 1
ATOM 681 C CA . PRO A 1 86 ? -13.153 18.128 12.764 1.00 69.31 86 PRO A CA 1
ATOM 682 C C . PRO A 1 86 ? -12.068 18.253 13.850 1.00 69.31 86 PRO A C 1
ATOM 684 O O . PRO A 1 86 ? -10.873 18.138 13.561 1.00 69.31 86 PRO A O 1
ATOM 687 N N . GLU A 1 87 ? -12.469 18.442 15.107 1.00 71.94 87 GLU A N 1
ATOM 688 C CA . GLU A 1 87 ? -11.597 18.482 16.277 1.00 71.94 87 GLU A CA 1
ATOM 689 C C . GLU A 1 87 ? -10.971 17.115 16.588 1.00 71.94 87 GLU A C 1
ATOM 691 O O . GLU A 1 87 ? -9.767 17.030 16.842 1.00 71.94 87 GLU A O 1
ATOM 696 N N . ASP A 1 88 ? -11.751 16.035 16.545 1.00 70.94 88 ASP A N 1
ATOM 697 C CA . ASP A 1 88 ? -11.257 14.683 16.821 1.00 70.94 88 ASP A CA 1
ATOM 698 C C . ASP A 1 88 ? -10.390 14.145 15.683 1.00 70.94 88 ASP A C 1
ATOM 700 O O . ASP A 1 88 ? -9.369 13.509 15.947 1.00 70.94 88 ASP A O 1
ATOM 704 N N . ILE A 1 89 ? -10.707 14.498 14.434 1.00 69.94 89 ILE A N 1
ATOM 705 C CA . ILE A 1 89 ? -9.847 14.263 13.266 1.00 69.94 89 ILE A CA 1
ATOM 706 C C . ILE A 1 89 ? -8.453 14.832 13.536 1.00 69.94 89 ILE A C 1
ATOM 708 O O . ILE A 1 89 ? -7.458 14.119 13.400 1.00 69.94 89 ILE A O 1
ATOM 712 N N . ARG A 1 90 ? -8.361 16.091 13.988 1.00 74.69 90 ARG A N 1
ATOM 713 C CA . ARG A 1 90 ? -7.072 16.714 14.329 1.00 74.69 90 ARG A CA 1
ATOM 714 C C . ARG A 1 90 ? -6.345 15.951 15.432 1.00 74.69 90 ARG A C 1
ATOM 716 O O . ARG A 1 90 ? -5.151 15.711 15.286 1.00 74.69 90 ARG A O 1
ATOM 723 N N . LYS A 1 91 ? -7.029 15.543 16.507 1.00 79.94 91 LYS A N 1
ATOM 724 C CA . LYS A 1 91 ? -6.406 14.761 17.594 1.00 79.94 91 LYS A CA 1
ATOM 725 C C . LYS A 1 91 ? -5.855 13.428 17.092 1.00 79.94 91 LYS A C 1
ATOM 727 O O . LYS A 1 91 ? -4.723 13.088 17.425 1.00 79.94 91 LYS A O 1
ATOM 732 N N . VAL A 1 92 ? -6.623 12.698 16.279 1.00 74.00 92 VAL A N 1
ATOM 733 C CA . VAL A 1 92 ? -6.179 11.436 15.668 1.00 74.00 92 VAL A CA 1
ATOM 734 C C . VAL A 1 92 ? -4.935 11.678 14.824 1.00 74.00 92 VAL A C 1
ATOM 736 O O . VAL A 1 92 ? -3.954 10.958 14.988 1.00 74.00 92 VAL A O 1
ATOM 739 N N . VAL A 1 93 ? -4.914 12.736 14.009 1.00 73.81 93 VAL A N 1
ATOM 740 C CA . VAL A 1 93 ? -3.717 13.092 13.235 1.00 73.81 93 VAL A CA 1
ATOM 741 C C . VAL A 1 93 ? -2.543 13.378 14.137 1.00 73.81 93 VAL A C 1
ATOM 743 O O . VAL A 1 93 ? -1.514 12.742 13.974 1.00 73.81 93 VAL A O 1
ATOM 746 N N . TYR A 1 94 ? -2.670 14.280 15.107 1.00 80.50 94 TYR A N 1
ATOM 747 C CA . TYR A 1 94 ? -1.556 14.600 15.997 1.00 80.50 94 TYR A CA 1
ATOM 748 C C . TYR A 1 94 ? -1.038 13.367 16.738 1.00 80.50 94 TYR A C 1
ATOM 750 O O . TYR A 1 94 ? 0.173 13.223 16.894 1.00 80.50 94 TYR A O 1
ATOM 758 N N . ASN A 1 95 ? -1.921 12.446 17.125 1.00 80.25 95 ASN A N 1
ATOM 759 C CA . ASN A 1 95 ? -1.525 11.170 17.707 1.00 80.25 95 ASN A CA 1
ATOM 760 C C . ASN A 1 95 ? -0.759 10.297 16.706 1.00 80.25 95 ASN A C 1
ATOM 762 O O . ASN A 1 95 ? 0.299 9.790 17.064 1.00 80.25 95 ASN A O 1
ATOM 766 N N . VAL A 1 96 ? -1.228 10.156 15.462 1.00 74.50 96 VAL A N 1
ATOM 767 C CA . VAL A 1 96 ? -0.522 9.411 14.403 1.00 74.50 96 VAL A CA 1
ATOM 768 C C . VAL A 1 96 ? 0.838 10.043 14.098 1.00 74.50 96 VAL A C 1
ATOM 770 O O . VAL A 1 96 ? 1.835 9.331 14.035 1.00 74.50 96 VAL A O 1
ATOM 773 N N . ILE A 1 97 ? 0.911 11.373 13.990 1.00 78.44 97 ILE A N 1
ATOM 774 C CA . ILE A 1 97 ? 2.157 12.120 13.771 1.00 78.44 97 ILE A CA 1
ATOM 775 C C . ILE A 1 97 ? 3.139 11.865 14.916 1.00 78.44 97 ILE A C 1
ATOM 777 O O . ILE A 1 97 ? 4.290 11.499 14.678 1.00 78.44 97 ILE A O 1
ATOM 781 N N . LYS A 1 98 ? 2.676 12.011 16.162 1.00 82.44 98 LYS A N 1
ATOM 782 C CA . LYS A 1 98 ? 3.488 11.826 17.368 1.00 82.44 98 LYS A CA 1
ATOM 783 C C . LYS A 1 98 ? 3.966 10.382 17.520 1.00 82.44 98 LYS A C 1
ATOM 785 O O . LYS A 1 98 ? 5.150 10.154 17.735 1.00 82.44 98 LYS A O 1
ATOM 790 N N . LEU A 1 99 ? 3.067 9.405 17.399 1.00 78.00 99 LEU A N 1
ATOM 791 C CA . LEU A 1 99 ? 3.395 7.979 17.519 1.00 78.00 99 LEU A CA 1
ATOM 792 C C . LEU A 1 99 ? 4.256 7.486 16.348 1.00 78.00 99 LEU A C 1
ATOM 794 O O . LEU A 1 99 ? 5.075 6.582 16.523 1.00 78.00 99 LEU A O 1
ATOM 798 N N . GLY A 1 100 ? 4.078 8.063 15.160 1.00 71.88 100 GLY A N 1
ATOM 799 C CA . GLY A 1 100 ? 4.849 7.763 13.956 1.00 71.88 100 GLY A CA 1
ATOM 800 C C . GLY A 1 100 ? 6.186 8.488 13.862 1.00 71.88 100 GLY A C 1
ATOM 801 O O . GLY A 1 100 ? 6.947 8.188 12.952 1.00 71.88 100 GLY A O 1
ATOM 802 N N . ASN A 1 101 ? 6.477 9.416 14.781 1.00 80.94 101 ASN A N 1
ATOM 803 C CA . ASN A 1 101 ? 7.621 10.328 14.701 1.00 80.94 101 ASN A CA 1
ATOM 804 C C . ASN A 1 101 ? 7.735 11.009 13.321 1.00 80.94 101 ASN A C 1
ATOM 806 O O . ASN A 1 101 ? 8.814 11.139 12.739 1.00 80.94 101 ASN A O 1
ATOM 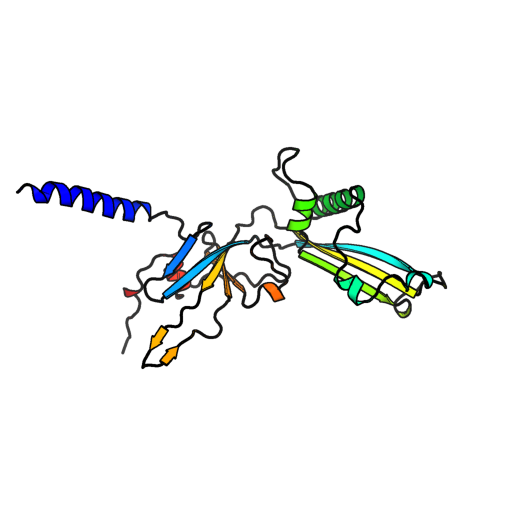810 N N . LEU A 1 102 ? 6.586 11.389 12.761 1.00 74.12 102 LEU A N 1
ATOM 811 C CA . LEU A 1 102 ? 6.511 11.973 11.432 1.00 74.12 102 LEU A CA 1
ATOM 812 C C . LEU A 1 102 ? 6.916 13.444 11.493 1.00 74.12 102 LEU A C 1
ATOM 814 O O . LEU A 1 102 ? 6.285 14.245 12.180 1.00 74.12 102 LEU A O 1
ATOM 818 N N . THR A 1 103 ? 7.937 13.810 10.726 1.00 72.81 103 THR A N 1
ATOM 819 C CA . THR A 1 103 ? 8.229 15.204 10.410 1.00 72.81 103 THR A CA 1
ATOM 820 C C . THR A 1 103 ? 7.617 15.508 9.050 1.00 72.81 103 THR A C 1
ATOM 822 O O . THR A 1 103 ? 7.825 14.790 8.073 1.00 72.81 103 THR A O 1
ATOM 825 N N . PHE A 1 104 ? 6.799 16.553 8.988 1.00 67.50 104 PHE A N 1
ATOM 826 C CA . PHE A 1 104 ? 6.296 17.066 7.721 1.00 67.50 104 PHE A CA 1
ATOM 827 C C . PHE A 1 104 ? 7.087 18.326 7.414 1.00 67.50 104 PHE A C 1
ATOM 829 O O . PHE A 1 104 ? 6.977 19.314 8.135 1.00 67.50 104 PHE A O 1
ATOM 836 N N . ASN A 1 105 ? 7.851 18.311 6.321 1.00 58.75 105 ASN A N 1
ATOM 837 C CA . ASN A 1 105 ? 8.608 19.472 5.827 1.00 58.75 105 ASN A CA 1
ATOM 838 C C . ASN A 1 105 ? 7.706 20.601 5.285 1.00 58.75 105 ASN A C 1
ATOM 840 O O . ASN A 1 105 ? 8.152 21.486 4.558 1.00 58.75 105 ASN A O 1
ATOM 844 N N . SER A 1 106 ? 6.413 20.560 5.592 1.00 50.50 106 SER A N 1
ATOM 845 C CA . SER A 1 106 ? 5.428 21.525 5.143 1.00 50.50 106 SER A CA 1
ATOM 846 C C . SER A 1 106 ? 5.571 22.834 5.913 1.00 50.50 106 SER A C 1
ATOM 848 O O . SER A 1 106 ? 5.395 22.864 7.132 1.0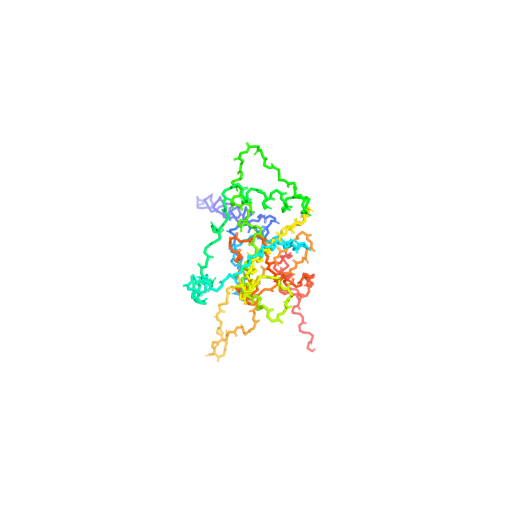0 50.50 106 SER A O 1
ATOM 850 N N . TYR A 1 107 ? 5.788 23.927 5.177 1.00 50.75 107 TYR A N 1
ATOM 851 C CA . TYR A 1 107 ? 5.509 25.283 5.649 1.00 50.75 107 TYR A CA 1
ATOM 852 C C . TYR A 1 107 ? 4.113 25.337 6.297 1.00 50.75 107 TYR A C 1
ATOM 854 O O . TYR A 1 107 ? 3.197 24.666 5.792 1.00 50.75 107 TYR A O 1
ATOM 862 N N . PRO A 1 108 ? 3.925 26.128 7.372 1.00 38.44 108 PRO A N 1
ATOM 863 C CA . PRO A 1 108 ? 2.636 26.265 8.043 1.00 38.44 108 PRO A CA 1
ATOM 864 C C . PRO A 1 108 ? 1.555 26.663 7.023 1.00 38.44 108 PRO A C 1
ATOM 866 O O . PRO A 1 108 ? 1.563 27.777 6.509 1.00 38.44 108 PRO A O 1
ATOM 869 N N . GLY A 1 109 ? 0.665 25.714 6.693 1.00 51.84 109 GLY A N 1
ATOM 870 C CA . GLY A 1 109 ? -0.458 25.892 5.758 1.00 51.84 109 GLY A CA 1
ATOM 871 C C . GLY A 1 109 ? -0.535 24.950 4.542 1.00 51.84 109 GLY A C 1
ATOM 872 O O . GLY A 1 109 ? -1.535 25.000 3.835 1.00 51.84 109 GLY A O 1
ATOM 873 N N . SER A 1 110 ? 0.457 24.092 4.264 1.00 56.75 110 SER A N 1
ATOM 874 C CA . SER A 1 110 ? 0.578 23.475 2.919 1.00 56.75 110 SER A CA 1
ATOM 875 C C . SER A 1 110 ? -0.058 22.092 2.680 1.00 56.75 110 SER A C 1
ATOM 877 O O . SER A 1 110 ? -0.204 21.717 1.520 1.00 56.75 110 SER A 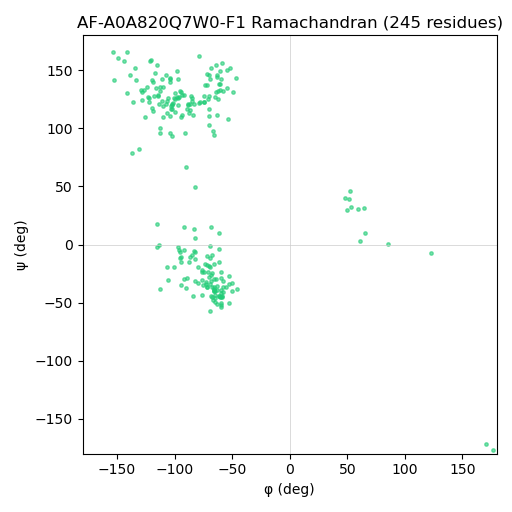O 1
ATOM 879 N N . LEU A 1 111 ? -0.515 21.349 3.696 1.00 61.62 111 LEU A N 1
ATOM 880 C CA . LEU A 1 111 ? -1.375 20.171 3.476 1.00 61.62 111 LEU A CA 1
ATOM 881 C C . LEU A 1 111 ? -2.548 20.150 4.466 1.00 61.62 111 LEU A C 1
ATOM 883 O O . LEU A 1 111 ? -2.317 20.125 5.677 1.00 61.62 111 LEU A O 1
ATOM 887 N N . PRO A 1 112 ? -3.809 20.123 3.987 1.00 76.12 112 PRO A N 1
ATOM 888 C CA . PRO A 1 112 ? -4.960 19.889 4.844 1.00 76.12 112 PRO A CA 1
ATOM 889 C C . PRO A 1 112 ? -4.777 18.585 5.623 1.00 76.12 112 PRO A C 1
ATOM 891 O O . PRO A 1 112 ? -4.430 17.558 5.048 1.00 76.12 112 PRO A O 1
ATOM 894 N N . VAL A 1 113 ? -5.068 18.609 6.922 1.00 68.06 113 VAL A N 1
ATOM 895 C CA . VAL A 1 113 ? -5.039 17.443 7.827 1.00 68.06 113 VAL A CA 1
ATOM 896 C C . VAL A 1 113 ? -5.737 16.222 7.207 1.00 68.06 113 VAL A C 1
ATOM 898 O O . VAL A 1 113 ? -5.237 15.106 7.286 1.00 68.06 113 VAL A O 1
ATOM 901 N N . VAL A 1 114 ? -6.840 16.453 6.493 1.00 67.50 114 VAL A N 1
ATOM 902 C CA . VAL A 1 114 ? -7.591 15.430 5.749 1.00 67.50 114 VAL A CA 1
ATOM 903 C C . VAL A 1 114 ? -6.743 14.737 4.676 1.00 67.50 114 VAL A C 1
ATOM 905 O O . VAL A 1 114 ? -6.840 13.525 4.520 1.00 67.50 114 VAL A O 1
ATOM 908 N N . GLN A 1 115 ? -5.880 15.463 3.960 1.00 68.44 115 GLN A N 1
ATOM 909 C CA . GLN A 1 115 ? -4.977 14.874 2.964 1.00 68.44 115 GLN A CA 1
ATOM 910 C C . GLN A 1 115 ? -3.889 14.012 3.607 1.00 68.44 115 GLN A C 1
ATOM 912 O O . GLN A 1 115 ? -3.487 13.006 3.033 1.00 68.44 115 GLN A O 1
ATOM 917 N N . ILE A 1 116 ? -3.419 14.380 4.801 1.00 69.12 116 ILE A N 1
ATOM 918 C CA . ILE A 1 116 ? -2.453 13.565 5.549 1.00 69.12 116 ILE A CA 1
ATOM 919 C C . ILE A 1 116 ? -3.121 12.259 5.987 1.00 69.12 116 ILE A C 1
ATOM 921 O O . ILE A 1 116 ? -2.579 11.186 5.745 1.00 69.12 116 ILE A O 1
ATOM 925 N N . ILE A 1 117 ? -4.327 12.335 6.556 1.00 71.38 117 ILE A N 1
ATOM 926 C CA . ILE A 1 117 ? -5.090 11.146 6.965 1.00 71.38 117 ILE A CA 1
ATOM 927 C C . ILE A 1 117 ? -5.361 10.246 5.781 1.00 71.38 117 ILE A C 1
ATOM 929 O O . ILE A 1 117 ? -5.076 9.066 5.862 1.00 71.38 117 ILE A O 1
ATOM 933 N N . THR A 1 118 ? -5.905 10.784 4.693 1.00 68.38 118 THR A N 1
ATOM 934 C CA . THR A 1 118 ? -6.285 9.970 3.529 1.00 68.38 118 THR A CA 1
ATOM 935 C C . THR A 1 118 ? -5.083 9.309 2.864 1.00 68.38 118 THR A C 1
ATOM 937 O O . THR A 1 118 ? -5.221 8.207 2.354 1.00 68.38 118 THR A O 1
ATOM 940 N N . LYS A 1 119 ? -3.895 9.923 2.920 1.00 70.50 119 LYS A N 1
ATOM 941 C CA . LYS A 1 119 ? -2.661 9.306 2.411 1.00 70.50 119 LYS A CA 1
ATOM 942 C C . LYS A 1 119 ? -2.080 8.231 3.328 1.00 70.50 119 LYS A C 1
ATOM 944 O O . LYS A 1 119 ? -1.422 7.322 2.833 1.00 70.50 119 LYS A O 1
ATOM 949 N N . LEU A 1 120 ? -2.275 8.356 4.641 1.00 75.38 120 LEU A N 1
ATOM 950 C CA . LEU A 1 120 ? -1.746 7.408 5.626 1.00 75.38 120 LEU A CA 1
ATOM 951 C C . LEU A 1 120 ? -2.743 6.292 5.956 1.00 75.38 120 LEU A C 1
ATOM 953 O O . LEU A 1 120 ? -2.318 5.201 6.317 1.00 75.38 120 LEU A O 1
ATOM 957 N N . LEU A 1 121 ? -4.050 6.551 5.881 1.00 80.62 121 LEU A N 1
ATOM 958 C CA . LEU A 1 121 ? -5.109 5.597 6.194 1.00 80.62 121 LEU A CA 1
ATOM 959 C C . LEU A 1 121 ? -5.136 4.521 5.117 1.00 80.62 121 LEU A C 1
ATOM 961 O O . LEU A 1 121 ? -5.532 4.773 3.984 1.00 80.62 121 LEU A O 1
ATOM 965 N N . VAL A 1 122 ? -4.745 3.313 5.498 1.00 78.44 122 VAL A N 1
ATOM 966 C CA . VAL A 1 122 ? -4.724 2.168 4.588 1.00 78.44 122 VAL A CA 1
ATOM 967 C C . VAL A 1 122 ? -6.000 1.360 4.687 1.00 78.44 122 VAL A C 1
ATOM 969 O O . VAL A 1 122 ? -6.470 0.796 3.706 1.00 78.44 122 VAL A O 1
ATOM 972 N N . ARG A 1 123 ? -6.567 1.278 5.892 1.00 79.81 123 ARG A N 1
ATOM 973 C CA . ARG A 1 123 ? -7.773 0.495 6.127 1.00 79.81 123 ARG A CA 1
ATOM 974 C C . ARG A 1 123 ? -8.559 1.0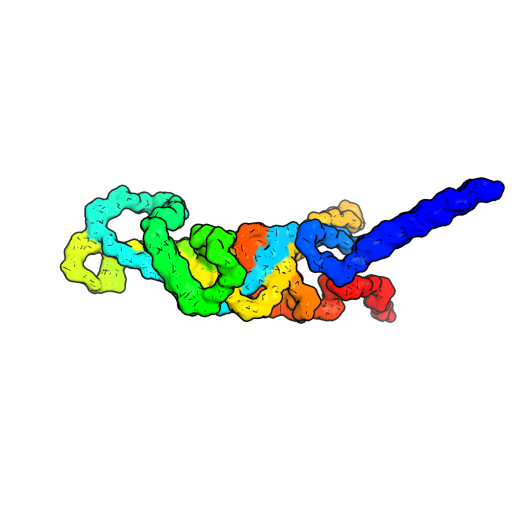49 7.296 1.00 79.81 123 ARG A C 1
ATOM 976 O O . ARG A 1 123 ? -7.987 1.407 8.322 1.00 79.81 123 ARG A O 1
ATOM 983 N N . GLN A 1 124 ? -9.873 1.025 7.156 1.00 81.06 124 GLN A N 1
ATOM 984 C CA . GLN A 1 124 ? -10.805 1.117 8.265 1.00 81.06 124 GLN A CA 1
ATOM 985 C C . GLN A 1 124 ? -11.527 -0.226 8.373 1.00 81.06 124 GLN A C 1
ATOM 987 O O . GLN A 1 124 ? -11.945 -0.795 7.367 1.00 81.06 124 GLN A O 1
ATOM 992 N N . GLN A 1 125 ? -11.606 -0.764 9.582 1.00 83.81 125 GLN A N 1
ATOM 993 C CA . GLN A 1 125 ? -12.310 -2.000 9.891 1.00 83.81 125 GLN A CA 1
ATOM 994 C C . GLN A 1 125 ? -13.339 -1.707 10.976 1.00 83.81 125 GLN A C 1
ATOM 996 O O . GLN A 1 125 ? -13.037 -1.008 11.944 1.00 83.81 125 GLN A O 1
ATOM 1001 N N . ILE A 1 126 ? -14.548 -2.226 10.794 1.00 83.50 126 ILE A N 1
ATOM 1002 C CA . ILE A 1 126 ? -15.646 -2.082 11.742 1.00 83.50 126 ILE A CA 1
ATOM 1003 C C . ILE A 1 126 ? -16.044 -3.483 12.182 1.00 83.50 126 ILE A C 1
ATOM 1005 O O . ILE A 1 126 ? -16.474 -4.289 11.363 1.00 83.50 126 ILE A O 1
ATOM 1009 N N . ASP A 1 127 ? -15.889 -3.757 13.471 1.00 86.88 127 ASP A N 1
ATOM 1010 C CA . ASP A 1 127 ? -16.187 -5.048 14.075 1.00 86.88 127 ASP A CA 1
ATOM 1011 C C . ASP A 1 127 ? -17.259 -4.879 15.153 1.00 86.88 127 ASP A C 1
ATOM 1013 O O . ASP A 1 127 ? -17.249 -3.915 15.923 1.00 86.88 127 ASP A O 1
ATOM 1017 N N . PHE A 1 128 ? -18.178 -5.839 15.245 1.00 89.25 128 PHE A N 1
ATOM 1018 C CA . PHE A 1 128 ? -19.1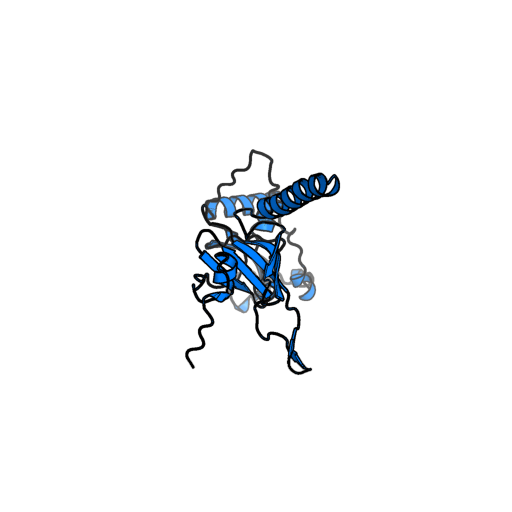14 -5.926 16.361 1.00 89.25 128 PHE A CA 1
ATOM 1019 C C . PHE A 1 128 ? -18.666 -7.019 17.330 1.00 89.25 128 PHE A C 1
ATOM 1021 O O . PHE A 1 128 ? -18.626 -8.203 16.992 1.00 89.25 128 PHE A O 1
ATOM 1028 N N . ILE A 1 129 ? -18.342 -6.618 18.554 1.00 91.94 129 ILE A N 1
ATOM 1029 C CA . ILE A 1 129 ? -17.945 -7.509 19.639 1.00 91.94 129 ILE A CA 1
ATOM 1030 C C . ILE A 1 129 ? -19.195 -7.813 20.460 1.00 91.94 129 ILE A C 1
ATOM 1032 O O . ILE A 1 129 ? -19.716 -6.946 21.159 1.00 91.94 129 ILE A O 1
ATOM 1036 N N . SER A 1 130 ? -19.684 -9.049 20.378 1.00 93.75 130 SER A N 1
ATOM 1037 C CA . SER A 1 130 ? -20.839 -9.502 21.162 1.00 93.75 130 SER A CA 1
ATOM 1038 C C . SER A 1 130 ? -20.571 -9.383 22.664 1.00 93.75 130 SER A C 1
ATOM 1040 O O . SER A 1 130 ? -19.482 -9.736 23.126 1.00 93.75 130 SER A O 1
ATOM 1042 N N . LYS A 1 131 ? -21.590 -8.993 23.444 1.00 95.69 131 LYS A N 1
ATOM 1043 C CA . LYS A 1 131 ? -21.542 -8.996 24.918 1.00 95.69 131 LYS A CA 1
ATOM 1044 C C . LYS A 1 131 ? -21.113 -10.340 25.505 1.00 95.69 131 LYS A C 1
ATOM 1046 O O . LYS A 1 131 ? -20.505 -10.372 26.563 1.00 95.69 131 LYS A O 1
ATOM 1051 N N . SER A 1 132 ? -21.352 -11.453 24.813 1.00 96.12 132 SER A N 1
ATOM 1052 C CA . SER A 1 132 ? -20.887 -12.774 25.261 1.00 96.12 132 SER A CA 1
ATOM 1053 C C . SER A 1 132 ? -19.358 -12.901 25.365 1.00 96.12 132 SER A C 1
ATOM 1055 O O . SER A 1 132 ? -18.877 -13.857 25.964 1.00 96.12 132 SER A O 1
ATOM 1057 N N . GLN A 1 133 ? -18.592 -11.978 24.771 1.00 96.81 133 GLN A N 1
ATOM 1058 C CA . GLN A 1 133 ? -17.127 -12.003 24.746 1.00 96.81 133 GLN A CA 1
ATOM 1059 C C . GLN A 1 133 ? -16.477 -11.151 25.854 1.00 96.81 133 GLN A C 1
ATOM 1061 O O . GLN A 1 133 ? -15.254 -11.157 25.973 1.00 96.81 133 GLN A O 1
ATOM 1066 N N . TYR A 1 134 ? -17.248 -10.406 26.658 1.00 96.62 134 TYR A N 1
ATOM 1067 C CA . TYR A 1 134 ? -16.706 -9.547 27.719 1.00 96.62 134 TYR A CA 1
ATOM 1068 C C . TYR A 1 134 ? -17.698 -9.323 28.869 1.00 96.62 134 TYR A C 1
ATOM 1070 O O . TYR A 1 134 ? -18.890 -9.586 28.760 1.00 96.62 134 TYR A O 1
ATOM 1078 N N . ILE A 1 135 ? -17.201 -8.818 30.000 1.00 96.88 135 ILE A N 1
ATOM 1079 C CA . ILE A 1 135 ? -18.030 -8.505 31.169 1.00 96.88 135 ILE A CA 1
ATOM 1080 C C . ILE A 1 135 ? -18.411 -7.024 31.130 1.00 96.88 135 ILE A C 1
ATOM 1082 O O . ILE A 1 135 ? -17.556 -6.156 30.950 1.00 96.88 135 ILE A O 1
ATOM 1086 N N . THR A 1 136 ? -19.695 -6.737 31.326 1.00 96.12 136 THR A N 1
ATOM 1087 C CA . THR A 1 136 ? -20.227 -5.380 31.482 1.00 96.12 136 THR A CA 1
ATOM 1088 C C . THR A 1 136 ? -21.279 -5.357 32.584 1.00 96.12 136 THR A C 1
ATOM 1090 O O . THR A 1 136 ? -22.005 -6.334 32.775 1.00 96.12 136 THR A O 1
ATOM 1093 N N . ASN A 1 137 ? -21.344 -4.242 33.312 1.00 97.12 137 ASN A N 1
ATOM 1094 C CA . ASN A 1 137 ? -22.366 -3.999 34.332 1.00 97.12 137 ASN A CA 1
ATOM 1095 C C . ASN A 1 137 ? -23.653 -3.423 33.730 1.00 97.12 137 ASN A C 1
ATOM 1097 O O . ASN A 1 137 ? -24.646 -3.304 34.441 1.00 97.12 137 ASN A O 1
ATOM 1101 N N . ASP A 1 138 ? -23.633 -3.052 32.448 1.00 96.56 138 ASP A N 1
ATOM 1102 C CA . ASP A 1 138 ? -24.795 -2.519 31.755 1.00 96.56 138 ASP A CA 1
ATOM 1103 C C . ASP A 1 138 ? -25.681 -3.678 31.245 1.00 96.56 138 ASP A C 1
ATOM 1105 O O . ASP A 1 138 ? -25.270 -4.456 30.364 1.00 96.56 138 ASP A O 1
ATOM 1109 N N . PRO A 1 139 ? -26.890 -3.863 31.810 1.00 95.50 139 PRO A N 1
ATOM 1110 C CA . PRO A 1 139 ? -27.798 -4.908 31.363 1.00 95.50 139 PRO A CA 1
ATOM 1111 C C . PRO A 1 139 ? -28.338 -4.639 29.953 1.00 95.50 139 PRO A C 1
ATOM 1113 O O . PRO A 1 139 ? -28.648 -5.604 29.255 1.00 95.50 139 PRO A O 1
ATOM 1116 N N . GLU A 1 140 ? -28.396 -3.377 29.522 1.00 95.88 140 GLU A N 1
ATOM 1117 C CA . GLU A 1 140 ? -28.939 -2.956 28.228 1.00 95.88 140 GLU A CA 1
ATOM 1118 C C . GLU A 1 140 ? -27.899 -2.990 27.105 1.00 95.88 140 GLU A C 1
ATOM 1120 O O . GLU A 1 140 ? -28.268 -2.971 25.933 1.00 95.88 140 GLU A O 1
ATOM 1125 N N . GLU A 1 141 ? -26.607 -3.081 27.420 1.00 94.44 141 GLU A N 1
ATOM 1126 C CA . GLU A 1 141 ? -25.558 -3.273 26.417 1.00 94.44 141 GLU A CA 1
ATOM 1127 C C . GLU A 1 141 ? -25.733 -4.641 25.730 1.00 94.44 141 GLU A C 1
ATOM 1129 O O . GLU A 1 141 ? -25.830 -5.676 26.394 1.00 94.44 141 GLU A O 1
ATOM 1134 N N . ILE A 1 142 ? -25.779 -4.653 24.395 1.00 92.69 142 ILE A N 1
ATOM 1135 C CA . ILE A 1 142 ? -25.859 -5.869 23.560 1.00 92.69 142 ILE A CA 1
ATOM 1136 C C . ILE A 1 142 ? -24.502 -6.265 22.972 1.00 92.69 142 ILE A C 1
ATOM 1138 O O . ILE A 1 142 ? -24.292 -7.409 22.567 1.00 92.69 142 ILE A O 1
ATOM 1142 N N . GLY A 1 143 ? -23.566 -5.324 22.934 1.00 92.69 143 GLY A N 1
ATOM 1143 C CA . GLY A 1 143 ? -22.238 -5.513 22.378 1.00 92.69 143 GLY A CA 1
ATOM 1144 C C . GLY A 1 143 ? -21.492 -4.192 22.275 1.00 92.69 143 GLY A C 1
ATOM 1145 O O . GLY A 1 143 ? -21.953 -3.155 22.752 1.00 92.69 143 GLY A O 1
ATOM 1146 N N . ARG A 1 144 ? -20.337 -4.226 21.621 1.00 93.12 144 ARG A N 1
ATOM 1147 C CA . ARG A 1 144 ? -19.502 -3.058 21.349 1.00 93.12 144 ARG A CA 1
ATOM 1148 C C . ARG A 1 144 ? -19.204 -2.964 19.869 1.00 93.12 144 ARG A C 1
ATOM 1150 O O . ARG A 1 144 ? -18.785 -3.943 19.262 1.00 93.12 144 ARG A O 1
ATOM 1157 N N . LEU A 1 145 ? -19.375 -1.776 19.308 1.00 87.31 145 LEU A N 1
ATOM 1158 C CA . LEU A 1 145 ? -18.896 -1.459 17.972 1.00 87.31 145 LEU A CA 1
ATOM 1159 C C . LEU A 1 145 ? -17.448 -0.980 18.083 1.00 87.31 145 LEU A C 1
ATOM 1161 O O . LEU A 1 145 ? -17.181 0.044 18.710 1.00 87.31 145 LEU A O 1
ATOM 1165 N N . ALA A 1 146 ? -16.517 -1.722 17.497 1.00 89.00 146 ALA A N 1
ATOM 1166 C CA . ALA A 1 146 ? -15.114 -1.354 17.417 1.00 89.00 146 ALA A CA 1
ATOM 1167 C C . ALA A 1 146 ? -14.805 -0.837 16.010 1.00 89.00 146 ALA A C 1
ATOM 1169 O O . ALA A 1 146 ? -14.948 -1.559 15.030 1.00 89.00 146 ALA A O 1
ATOM 1170 N N . ILE A 1 147 ? -14.363 0.414 15.910 1.00 84.75 147 ILE A N 1
ATOM 1171 C CA . ILE A 1 147 ? -13.878 1.008 14.663 1.00 84.75 147 ILE A CA 1
ATOM 1172 C C . ILE A 1 147 ? -12.364 1.114 14.771 1.00 84.75 147 ILE A C 1
ATOM 1174 O O . ILE A 1 147 ? -11.850 1.889 15.579 1.00 84.75 147 ILE A O 1
ATOM 1178 N N . THR A 1 148 ? -11.653 0.343 13.957 1.00 84.38 148 THR A N 1
ATOM 1179 C CA . THR A 1 148 ? -10.192 0.301 13.912 1.00 84.38 148 THR A CA 1
ATOM 1180 C C . THR A 1 148 ? -9.690 0.927 12.620 1.00 84.38 148 THR A C 1
ATOM 1182 O O . THR A 1 148 ? -9.970 0.442 11.527 1.00 84.38 148 THR A O 1
ATOM 1185 N N . ASN A 1 149 ? -8.906 1.991 12.744 1.00 83.81 149 ASN A N 1
ATOM 1186 C CA . ASN A 1 149 ? -8.205 2.623 11.631 1.00 83.81 149 ASN A CA 1
ATOM 1187 C C . ASN A 1 149 ? -6.749 2.157 11.624 1.00 83.81 149 ASN A C 1
ATOM 1189 O O . ASN A 1 149 ? -6.088 2.222 12.658 1.00 83.81 149 ASN A O 1
ATOM 1193 N N . LEU A 1 150 ? -6.253 1.718 10.470 1.00 82.88 150 LEU A N 1
ATOM 1194 C CA . LEU A 1 150 ? -4.865 1.331 10.236 1.00 82.88 150 LEU A CA 1
ATOM 1195 C C . LEU A 1 150 ? -4.185 2.395 9.378 1.00 82.88 150 LEU A C 1
ATOM 1197 O O . LEU A 1 150 ? -4.600 2.649 8.247 1.00 82.88 150 LEU A O 1
ATOM 1201 N N . PHE A 1 151 ? -3.125 2.986 9.913 1.00 83.88 151 PHE A N 1
ATOM 1202 C CA . PHE A 1 151 ? -2.312 3.996 9.256 1.00 83.88 151 PHE A CA 1
ATOM 1203 C C . PHE A 1 151 ? -0.933 3.431 8.935 1.00 83.88 151 PHE A C 1
ATOM 1205 O O . PHE A 1 151 ? -0.229 2.988 9.840 1.00 83.88 151 PHE A O 1
ATOM 1212 N N . ALA A 1 152 ? -0.527 3.474 7.673 1.00 83.94 152 ALA A N 1
ATOM 1213 C CA . ALA A 1 152 ? 0.825 3.140 7.257 1.00 83.94 152 ALA A CA 1
ATOM 1214 C C . ALA A 1 152 ? 1.690 4.393 7.309 1.00 83.94 152 ALA A C 1
ATOM 1216 O O . ALA A 1 152 ? 1.453 5.379 6.614 1.00 83.94 152 ALA A O 1
ATOM 1217 N N . VAL A 1 153 ? 2.694 4.350 8.173 1.00 82.19 153 VAL A N 1
ATOM 1218 C CA . VAL A 1 153 ? 3.652 5.427 8.372 1.00 82.19 153 VAL A CA 1
ATOM 1219 C C . VAL A 1 153 ? 4.925 5.074 7.600 1.00 82.19 153 VAL A C 1
ATOM 1221 O O . VAL A 1 153 ? 5.566 4.069 7.932 1.00 82.19 153 VAL A O 1
ATOM 1224 N N . PRO A 1 154 ? 5.296 5.834 6.555 1.00 73.62 154 PRO A N 1
ATOM 1225 C CA . PRO A 1 154 ? 6.582 5.648 5.894 1.00 73.62 154 PRO A CA 1
ATOM 1226 C C . PRO A 1 154 ? 7.704 6.101 6.836 1.00 73.62 154 PRO A C 1
ATOM 1228 O O . PRO A 1 154 ? 7.550 7.092 7.557 1.00 73.62 154 PRO A O 1
ATOM 1231 N N . GLN A 1 155 ? 8.837 5.394 6.847 1.00 75.81 155 GLN A N 1
ATOM 1232 C CA . GLN A 1 155 ? 10.015 5.896 7.557 1.00 75.81 155 GLN A CA 1
ATOM 1233 C C . GLN A 1 155 ? 10.617 7.092 6.804 1.00 75.81 155 GLN A C 1
ATOM 1235 O O . GLN A 1 155 ? 10.595 7.150 5.571 1.00 75.81 155 GLN A O 1
ATOM 1240 N N . GLN A 1 156 ? 11.177 8.047 7.553 1.00 64.06 156 GLN A N 1
ATOM 1241 C CA . GLN A 1 156 ? 12.051 9.064 6.967 1.00 64.06 156 GLN A CA 1
ATOM 1242 C C . GLN A 1 156 ? 13.247 8.352 6.325 1.00 64.06 156 GLN A C 1
ATOM 1244 O O . GLN A 1 156 ? 13.762 7.406 6.905 1.00 64.06 156 GLN A O 1
ATOM 1249 N N . GLU A 1 157 ? 13.651 8.803 5.134 1.00 75.94 157 GLU A N 1
ATOM 1250 C CA . GLU A 1 157 ? 14.776 8.278 4.328 1.00 75.94 157 GLU A CA 1
ATOM 1251 C C . GLU A 1 157 ? 14.490 7.081 3.408 1.00 75.94 157 GLU A C 1
ATOM 1253 O O . GLU A 1 157 ? 15.377 6.667 2.659 1.00 75.94 157 GLU A O 1
ATOM 1258 N N . GLN A 1 158 ? 13.262 6.562 3.349 1.00 79.12 158 GLN A N 1
ATOM 1259 C CA . GLN A 1 158 ? 12.977 5.515 2.368 1.00 79.12 158 GLN A CA 1
ATOM 1260 C C . GLN A 1 158 ? 12.973 6.048 0.935 1.00 79.12 158 GLN A C 1
ATOM 1262 O O . GLN A 1 158 ? 12.266 6.997 0.585 1.00 79.12 158 GLN A O 1
ATOM 1267 N N . ILE A 1 159 ? 13.749 5.382 0.082 1.00 85.44 159 ILE A N 1
ATOM 1268 C CA . ILE A 1 159 ? 13.804 5.677 -1.344 1.00 85.44 159 ILE A CA 1
ATOM 1269 C C . ILE A 1 159 ? 12.523 5.135 -1.997 1.00 85.44 159 ILE A C 1
ATOM 1271 O O . ILE A 1 159 ? 12.255 3.933 -1.895 1.00 85.44 159 ILE A O 1
ATOM 1275 N N . PRO A 1 160 ? 11.732 5.987 -2.673 1.00 89.94 160 PRO A N 1
ATOM 1276 C CA . PRO A 1 160 ? 10.503 5.552 -3.313 1.00 89.94 160 PRO A CA 1
ATOM 1277 C C . PRO A 1 160 ? 10.795 4.634 -4.501 1.00 89.94 160 PRO A C 1
ATOM 1279 O O . PRO A 1 160 ? 11.814 4.746 -5.182 1.00 89.94 160 PRO A O 1
ATOM 1282 N N . PHE A 1 161 ? 9.841 3.761 -4.778 1.00 93.31 161 PHE A N 1
ATOM 1283 C CA . PHE A 1 161 ? 9.791 2.943 -5.970 1.00 93.31 161 PHE A CA 1
ATOM 1284 C C . PHE A 1 161 ? 8.891 3.604 -7.011 1.00 93.31 161 PHE A C 1
ATOM 1286 O O . PHE A 1 161 ? 7.835 4.154 -6.685 1.00 93.31 161 PHE A O 1
ATOM 1293 N N . TYR A 1 162 ? 9.286 3.503 -8.272 1.00 93.62 162 TYR A N 1
ATOM 1294 C CA . TYR A 1 162 ? 8.439 3.850 -9.405 1.00 93.62 162 TYR A CA 1
ATOM 1295 C C . TYR A 1 162 ? 7.578 2.647 -9.757 1.00 93.62 162 TYR A C 1
ATOM 1297 O O . TYR A 1 162 ? 8.111 1.565 -10.000 1.00 93.62 162 TYR A O 1
ATOM 1305 N N . ILE A 1 163 ? 6.262 2.826 -9.769 1.00 94.56 163 ILE A N 1
ATOM 1306 C CA . ILE A 1 163 ? 5.325 1.774 -10.143 1.00 94.56 163 ILE A CA 1
ATOM 1307 C C . ILE A 1 163 ? 5.042 1.866 -11.629 1.00 94.56 163 ILE A C 1
ATOM 1309 O O . ILE A 1 163 ? 4.621 2.910 -12.124 1.00 94.56 163 ILE A O 1
ATOM 1313 N N . TYR A 1 164 ? 5.187 0.732 -12.299 1.00 94.00 164 TYR A N 1
ATOM 1314 C CA . TYR A 1 164 ? 4.797 0.514 -13.676 1.00 94.00 164 TYR A CA 1
ATOM 1315 C C . TYR A 1 164 ? 3.745 -0.583 -13.753 1.00 94.00 164 TYR A C 1
ATOM 1317 O O . TYR A 1 164 ? 3.842 -1.604 -13.075 1.00 94.00 164 TYR A O 1
ATOM 1325 N N . LYS A 1 165 ? 2.747 -0.389 -14.606 1.00 94.19 165 LYS A N 1
ATOM 1326 C CA . LYS A 1 165 ? 1.830 -1.430 -15.044 1.00 94.19 165 LYS A CA 1
ATOM 1327 C C . LYS A 1 165 ? 2.455 -2.147 -16.230 1.00 94.19 165 LYS A C 1
ATOM 1329 O O . LYS A 1 165 ? 2.837 -1.504 -17.205 1.00 94.19 165 LYS A O 1
ATOM 1334 N N . LEU A 1 166 ? 2.526 -3.471 -16.161 1.00 91.50 166 LEU A N 1
ATOM 1335 C CA . LEU A 1 166 ? 2.905 -4.276 -17.316 1.00 91.50 166 LEU A CA 1
ATOM 1336 C C . LEU A 1 166 ? 1.710 -4.382 -18.255 1.00 91.50 166 LEU A C 1
ATOM 1338 O O . LEU A 1 166 ? 0.642 -4.868 -17.870 1.00 91.50 166 LEU A O 1
ATOM 1342 N N . LEU A 1 167 ? 1.897 -3.947 -19.496 1.00 88.88 167 LEU A N 1
ATOM 1343 C CA . LEU A 1 167 ? 0.944 -4.196 -20.567 1.00 88.88 167 LEU A CA 1
ATOM 1344 C C . LEU A 1 167 ? 1.433 -5.410 -21.350 1.00 88.88 167 LEU A C 1
ATOM 1346 O O . LEU A 1 167 ? 2.544 -5.423 -21.879 1.00 88.88 167 LEU A O 1
ATOM 1350 N N . LYS A 1 168 ? 0.595 -6.444 -21.385 1.00 82.62 168 LYS A N 1
ATOM 1351 C CA . LYS A 1 168 ? 0.839 -7.644 -22.179 1.00 82.62 168 LYS A CA 1
ATOM 1352 C C . LYS A 1 168 ? 0.308 -7.389 -23.573 1.00 82.62 168 LYS A C 1
ATOM 1354 O O . LYS A 1 168 ? -0.884 -7.124 -23.723 1.00 82.62 168 LYS A O 1
ATOM 1359 N N . ILE A 1 169 ? 1.182 -7.475 -24.564 1.00 83.44 169 ILE A N 1
ATOM 1360 C CA . ILE A 1 169 ? 0.760 -7.543 -25.955 1.00 83.44 169 ILE A CA 1
ATOM 1361 C C . ILE A 1 169 ? 0.873 -9.008 -26.377 1.00 83.44 169 ILE A C 1
ATOM 1363 O O . ILE A 1 169 ? 1.948 -9.590 -26.224 1.00 83.44 169 ILE A O 1
ATOM 1367 N N . PRO A 1 170 ? -0.222 -9.637 -26.834 1.00 82.44 170 PRO A N 1
ATOM 1368 C CA . PRO A 1 170 ? -0.136 -10.967 -27.411 1.00 82.44 170 PRO A CA 1
ATOM 1369 C C . PRO A 1 170 ? 0.757 -10.928 -28.653 1.00 82.44 170 PRO A C 1
ATOM 1371 O O . PRO A 1 170 ? 0.634 -10.017 -29.474 1.00 82.44 170 PRO A O 1
ATOM 1374 N N . PHE A 1 171 ? 1.620 -11.927 -28.818 1.00 83.69 171 PHE A N 1
ATOM 1375 C CA . PHE A 1 171 ? 2.445 -12.064 -30.019 1.00 83.69 171 PHE A CA 1
ATOM 1376 C C . PHE A 1 171 ? 2.075 -13.330 -30.790 1.00 83.69 171 PHE A C 1
ATOM 1378 O O . PHE A 1 171 ? 1.537 -14.289 -30.237 1.00 83.69 171 PHE A O 1
ATOM 1385 N N . PHE A 1 172 ? 2.334 -13.312 -32.095 1.00 85.12 172 PHE A N 1
ATOM 1386 C CA . PHE A 1 172 ? 2.022 -14.422 -32.988 1.00 85.12 172 PHE A CA 1
ATOM 1387 C C . PHE A 1 172 ? 3.246 -15.311 -33.184 1.00 85.12 172 PHE A C 1
ATOM 1389 O O . PHE A 1 172 ? 4.309 -14.834 -33.582 1.00 85.12 172 PHE A O 1
ATOM 1396 N N . HIS A 1 173 ? 3.082 -16.609 -32.955 1.00 87.94 173 HIS A N 1
ATOM 1397 C CA . HIS A 1 173 ? 4.101 -17.617 -33.216 1.00 87.94 173 HIS A CA 1
ATOM 1398 C C . HIS A 1 173 ? 3.427 -18.869 -33.776 1.00 87.94 173 HIS A C 1
ATOM 1400 O O . HIS A 1 173 ? 2.421 -19.309 -33.237 1.00 87.94 173 HIS A O 1
ATOM 1406 N N . GLU A 1 174 ? 3.940 -19.406 -34.886 1.00 93.31 174 GLU A N 1
ATOM 1407 C CA . GLU A 1 174 ? 3.405 -20.626 -35.521 1.00 93.31 174 GLU A CA 1
ATOM 1408 C C . GLU A 1 174 ? 1.881 -20.600 -35.787 1.00 93.31 174 GLU A C 1
ATOM 1410 O O . GLU A 1 174 ? 1.195 -21.607 -35.664 1.00 93.31 174 GLU A O 1
ATOM 1415 N N . ASN A 1 175 ? 1.346 -19.442 -36.202 1.00 94.56 175 ASN A N 1
ATOM 1416 C CA . ASN A 1 175 ? -0.093 -19.176 -36.401 1.00 94.56 175 ASN A CA 1
ATOM 1417 C C . ASN A 1 175 ? -0.963 -19.217 -35.136 1.00 94.56 175 ASN A C 1
ATOM 1419 O O . ASN A 1 175 ? -2.186 -19.119 -35.238 1.00 94.56 175 ASN A O 1
ATOM 1423 N N . GLU A 1 176 ? -0.360 -19.277 -33.956 1.00 93.31 176 GLU A N 1
ATOM 1424 C CA . GLU A 1 176 ? -1.061 -19.164 -32.686 1.00 93.31 176 GLU A CA 1
ATOM 1425 C C . GLU A 1 176 ? -0.765 -17.816 -32.028 1.00 93.31 176 GLU A C 1
ATOM 1427 O O . GLU A 1 176 ? 0.318 -17.238 -32.159 1.00 93.31 176 GLU A O 1
ATOM 1432 N N . THR A 1 177 ? -1.767 -17.281 -31.334 1.00 89.81 177 THR A N 1
ATOM 1433 C CA . THR A 1 177 ? -1.608 -16.095 -30.496 1.00 89.81 177 THR A CA 1
ATOM 1434 C C . THR A 1 177 ? -1.172 -16.551 -29.113 1.00 89.81 177 THR A C 1
ATOM 1436 O O . THR A 1 177 ? -1.941 -17.194 -28.399 1.00 89.81 177 THR A O 1
ATOM 1439 N N . ILE A 1 178 ? 0.056 -16.215 -28.733 1.00 85.06 178 ILE A N 1
ATOM 1440 C CA . ILE A 1 178 ? 0.613 -16.563 -27.432 1.00 85.06 178 ILE A CA 1
ATOM 1441 C C . ILE A 1 178 ? 0.469 -15.364 -26.497 1.00 85.06 178 ILE A C 1
ATOM 1443 O O . ILE A 1 178 ? 0.916 -14.253 -26.792 1.00 85.06 178 ILE A O 1
ATOM 1447 N N . GLU A 1 179 ? -0.129 -15.608 -25.333 1.00 81.69 179 GLU A N 1
ATOM 1448 C CA . GLU A 1 179 ? -0.152 -14.666 -24.219 1.00 81.69 179 GLU A CA 1
ATOM 1449 C C . GLU A 1 179 ? 0.726 -15.169 -23.076 1.00 81.69 179 GLU A C 1
ATOM 1451 O O . GLU A 1 179 ? 0.661 -16.328 -22.664 1.00 81.69 179 GLU A O 1
ATOM 1456 N N . LEU A 1 180 ? 1.527 -14.268 -22.507 1.00 79.12 180 LEU A N 1
ATOM 1457 C CA . LEU A 1 180 ? 2.338 -14.582 -21.337 1.00 79.12 180 LEU A CA 1
ATOM 1458 C C . LEU A 1 180 ? 1.440 -14.752 -20.101 1.00 79.12 180 LEU A C 1
ATOM 1460 O O . LEU A 1 180 ? 0.968 -13.783 -19.484 1.00 79.12 180 LEU A O 1
ATOM 1464 N N . ALA A 1 181 ? 1.217 -16.006 -19.716 1.00 78.19 181 ALA A N 1
ATOM 1465 C CA . ALA A 1 181 ? 0.510 -16.350 -18.492 1.00 78.19 181 ALA A CA 1
ATOM 1466 C C . ALA A 1 181 ? 1.281 -15.866 -17.249 1.00 78.19 181 ALA A C 1
ATOM 1468 O O . ALA A 1 181 ? 2.494 -15.675 -17.270 1.00 78.19 181 ALA A O 1
ATOM 1469 N N . GLN A 1 182 ? 0.557 -15.639 -16.150 1.00 79.81 182 GLN A N 1
ATOM 1470 C CA . GLN A 1 182 ? 1.115 -15.413 -14.806 1.00 79.81 182 GLN A CA 1
ATOM 1471 C C . GLN A 1 182 ? 2.047 -14.204 -14.594 1.00 79.81 182 GLN A C 1
ATOM 1473 O O . GLN A 1 182 ? 2.496 -14.007 -13.469 1.00 79.81 182 GLN A O 1
ATOM 1478 N N . MET A 1 183 ? 2.298 -13.338 -15.585 1.00 81.50 183 MET A N 1
ATOM 1479 C CA . MET A 1 183 ? 3.087 -12.129 -15.289 1.00 81.50 183 MET A CA 1
ATOM 1480 C C . MET A 1 183 ? 2.365 -11.221 -14.278 1.00 81.50 183 MET A C 1
ATOM 1482 O O . MET A 1 183 ? 1.133 -11.094 -14.361 1.00 81.50 183 MET A O 1
ATOM 1486 N N . PRO A 1 184 ? 3.109 -10.557 -13.377 1.00 84.62 184 PRO A N 1
ATOM 1487 C CA . PRO A 1 184 ? 2.548 -9.561 -12.475 1.00 84.62 184 PRO A CA 1
ATOM 1488 C C . PRO A 1 184 ? 1.930 -8.404 -13.260 1.00 84.62 184 PRO A C 1
ATOM 1490 O O . PRO A 1 184 ? 2.364 -8.059 -14.359 1.00 84.62 184 PRO A O 1
ATOM 1493 N N . ARG A 1 185 ? 0.885 -7.804 -12.687 1.00 89.25 185 ARG A N 1
ATOM 1494 C CA . ARG A 1 185 ? 0.205 -6.653 -13.292 1.00 89.25 185 ARG A CA 1
ATOM 1495 C C . ARG A 1 185 ? 0.977 -5.365 -13.051 1.00 89.25 185 ARG A C 1
ATOM 1497 O O . ARG A 1 185 ? 0.952 -4.484 -13.906 1.00 89.25 185 ARG A O 1
ATOM 1504 N N . HIS A 1 186 ? 1.642 -5.257 -11.901 1.00 94.38 186 HIS A N 1
ATOM 1505 C CA . HIS A 1 186 ? 2.409 -4.076 -11.529 1.00 94.38 186 HIS A CA 1
ATOM 1506 C C . HIS A 1 186 ? 3.787 -4.448 -10.989 1.00 94.38 186 HIS A C 1
ATOM 1508 O O . HIS A 1 186 ? 3.936 -5.401 -10.221 1.00 94.38 186 HIS A O 1
ATOM 1514 N N . TRP A 1 187 ? 4.770 -3.633 -11.351 1.00 93.88 187 TRP A N 1
ATOM 1515 C CA . TRP A 1 187 ? 6.138 -3.684 -10.865 1.00 93.88 187 TRP A CA 1
ATOM 1516 C C . TRP A 1 187 ? 6.510 -2.360 -10.225 1.00 93.88 187 TRP A C 1
ATOM 1518 O O . TRP A 1 187 ? 6.414 -1.312 -10.854 1.00 93.88 187 TRP A O 1
ATOM 1528 N N . ALA A 1 188 ? 6.975 -2.412 -8.984 1.00 94.69 188 ALA A N 1
ATOM 1529 C CA . ALA A 1 188 ? 7.670 -1.302 -8.358 1.00 94.69 188 ALA A CA 1
ATOM 1530 C C . ALA A 1 188 ? 9.169 -1.491 -8.564 1.00 94.69 188 ALA A C 1
ATOM 1532 O O . ALA A 1 188 ? 9.711 -2.548 -8.244 1.00 94.69 188 ALA A O 1
ATOM 1533 N N . ILE A 1 189 ? 9.845 -0.469 -9.072 1.00 94.00 189 ILE A N 1
ATOM 1534 C CA . ILE A 1 189 ? 11.275 -0.503 -9.374 1.00 94.00 189 ILE A CA 1
ATOM 1535 C C . ILE A 1 189 ? 11.961 0.626 -8.611 1.00 94.00 189 ILE A C 1
ATOM 1537 O O . ILE A 1 189 ? 11.583 1.794 -8.719 1.00 94.00 189 ILE A O 1
ATOM 1541 N N . ASN A 1 190 ? 12.993 0.276 -7.849 1.00 92.94 190 ASN A N 1
ATOM 1542 C CA . ASN A 1 190 ? 13.909 1.217 -7.228 1.00 92.94 190 ASN A CA 1
ATOM 1543 C C . ASN A 1 190 ? 15.279 1.061 -7.888 1.00 92.94 190 ASN A C 1
ATOM 1545 O O . ASN A 1 190 ? 16.053 0.158 -7.573 1.00 92.94 190 ASN A O 1
ATOM 1549 N N . SER A 1 191 ? 15.577 1.970 -8.814 1.00 89.38 191 SER A N 1
ATOM 1550 C CA . SER A 1 191 ? 16.821 1.946 -9.584 1.00 89.38 191 SER A CA 1
ATOM 1551 C C . SER A 1 191 ? 18.052 2.366 -8.781 1.00 89.38 191 SER A C 1
ATOM 1553 O O . SER A 1 191 ? 19.165 2.133 -9.233 1.00 89.38 191 SER A O 1
ATOM 1555 N N . ILE A 1 192 ? 17.879 3.017 -7.626 1.00 89.88 192 ILE A N 1
ATOM 1556 C CA . ILE A 1 192 ? 19.003 3.458 -6.786 1.00 89.88 192 ILE A CA 1
ATOM 1557 C C . ILE A 1 192 ? 19.576 2.258 -6.031 1.00 89.88 192 ILE A C 1
ATOM 1559 O O . ILE A 1 192 ? 20.788 2.071 -5.999 1.00 89.88 192 ILE A O 1
ATOM 1563 N N . ASN A 1 193 ? 18.696 1.416 -5.484 1.00 92.62 193 ASN A N 1
ATOM 1564 C CA . ASN A 1 193 ? 19.088 0.236 -4.712 1.00 92.62 193 ASN A CA 1
ATOM 1565 C C . ASN A 1 193 ? 19.085 -1.058 -5.539 1.00 92.62 193 ASN A C 1
ATOM 1567 O O . ASN A 1 193 ? 19.415 -2.116 -5.011 1.00 92.62 193 ASN A O 1
ATOM 1571 N N . ASN A 1 194 ? 18.697 -0.982 -6.814 1.00 92.62 194 ASN A N 1
ATOM 1572 C CA . ASN A 1 194 ? 18.484 -2.128 -7.695 1.00 92.62 194 ASN A CA 1
ATOM 1573 C C . ASN A 1 194 ? 17.535 -3.179 -7.086 1.00 92.62 194 ASN A C 1
ATOM 1575 O O . ASN A 1 194 ? 17.812 -4.381 -7.084 1.00 92.62 194 ASN A O 1
ATOM 1579 N N . THR A 1 195 ? 16.418 -2.714 -6.524 1.00 94.50 195 THR A N 1
ATOM 1580 C CA . THR A 1 195 ? 15.397 -3.567 -5.905 1.00 94.50 195 THR A CA 1
ATOM 1581 C C . THR A 1 195 ? 14.040 -3.413 -6.579 1.00 94.50 195 THR A C 1
ATOM 1583 O O . THR A 1 195 ? 13.752 -2.412 -7.240 1.00 94.50 195 THR A O 1
ATOM 1586 N N . THR A 1 196 ? 13.185 -4.419 -6.415 1.00 95.56 196 THR A N 1
ATOM 1587 C CA . THR A 1 196 ? 11.852 -4.470 -7.009 1.00 95.56 196 THR A CA 1
ATOM 1588 C C . THR A 1 196 ? 10.823 -5.126 -6.085 1.00 95.56 196 THR A C 1
ATOM 1590 O O . THR A 1 196 ? 11.178 -5.876 -5.174 1.00 95.56 196 THR A O 1
ATOM 1593 N N . MET A 1 197 ? 9.546 -4.824 -6.315 1.00 95.12 197 MET A N 1
ATOM 1594 C CA . MET A 1 197 ? 8.386 -5.518 -5.750 1.00 95.12 197 MET A CA 1
ATOM 1595 C C . MET A 1 197 ? 7.371 -5.775 -6.862 1.00 95.12 197 MET A C 1
ATOM 1597 O O . MET A 1 197 ? 7.274 -5.005 -7.820 1.00 95.12 197 MET A O 1
ATOM 1601 N N . GLU A 1 198 ? 6.581 -6.831 -6.709 1.00 94.62 198 GLU A N 1
ATOM 1602 C CA . GLU A 1 198 ? 5.653 -7.290 -7.740 1.00 94.62 198 GLU A CA 1
ATOM 1603 C C . GLU A 1 198 ? 4.253 -7.478 -7.155 1.00 94.62 198 GLU A C 1
ATOM 1605 O O . GLU A 1 198 ? 4.094 -8.115 -6.113 1.00 94.62 198 GLU A O 1
ATOM 1610 N N . TRP A 1 199 ? 3.233 -6.957 -7.844 1.00 93.50 199 TRP A N 1
ATOM 1611 C CA . TRP A 1 199 ? 1.829 -7.201 -7.512 1.00 93.50 199 TRP A CA 1
ATOM 1612 C C . TRP A 1 199 ? 1.128 -7.910 -8.666 1.00 93.50 199 TRP A C 1
ATOM 1614 O O . TRP A 1 199 ? 1.104 -7.426 -9.803 1.00 93.50 199 TRP A O 1
ATOM 1624 N N . HIS A 1 200 ? 0.470 -9.022 -8.343 1.00 92.06 200 HIS A N 1
ATOM 1625 C CA . HIS A 1 200 ? -0.469 -9.681 -9.249 1.00 92.06 200 HIS A CA 1
ATOM 1626 C C . HIS A 1 200 ? -1.862 -9.046 -9.154 1.00 92.06 200 HIS A C 1
ATOM 1628 O O . HIS A 1 200 ? -2.439 -8.719 -10.187 1.00 92.06 200 HIS A O 1
ATOM 1634 N N . HIS A 1 201 ? -2.341 -8.780 -7.934 1.00 89.94 201 HIS A N 1
ATOM 1635 C CA . HIS A 1 201 ? -3.650 -8.175 -7.657 1.00 89.94 201 HIS A CA 1
ATOM 1636 C C . HIS A 1 201 ? -3.515 -7.104 -6.557 1.00 89.94 201 HIS A C 1
ATOM 1638 O O . HIS A 1 201 ? -3.783 -7.386 -5.389 1.00 89.94 201 HIS A O 1
ATOM 1644 N N . PRO A 1 202 ? -3.032 -5.885 -6.872 1.00 86.62 202 PRO A N 1
ATOM 1645 C CA . PRO A 1 202 ? -2.844 -4.841 -5.858 1.00 86.62 202 PRO A CA 1
ATOM 1646 C C . PRO A 1 202 ? -4.137 -4.484 -5.107 1.00 86.62 202 PRO A C 1
ATOM 1648 O O . PRO A 1 202 ? -4.089 -4.175 -3.919 1.00 86.62 202 PRO A O 1
ATOM 1651 N N . GLU A 1 203 ? -5.288 -4.595 -5.768 1.00 85.00 203 GLU A N 1
ATOM 1652 C CA . GLU A 1 203 ? -6.613 -4.411 -5.180 1.00 85.00 203 GLU A CA 1
ATOM 1653 C C . GLU A 1 203 ? -6.884 -5.363 -4.001 1.00 85.00 203 GLU A C 1
ATOM 1655 O O . GLU A 1 203 ? -7.394 -4.934 -2.966 1.00 85.00 203 GLU A O 1
ATOM 1660 N N . GLU A 1 204 ? -6.470 -6.629 -4.105 1.00 84.50 204 GLU A N 1
ATOM 1661 C CA . GLU A 1 204 ? -6.630 -7.630 -3.040 1.00 84.50 204 GLU A CA 1
ATOM 1662 C C . GLU A 1 204 ? -5.715 -7.332 -1.843 1.00 84.50 204 GLU A C 1
ATOM 1664 O O . GLU A 1 204 ? -6.054 -7.639 -0.702 1.00 84.50 204 GLU A O 1
ATOM 1669 N N . SER A 1 205 ? -4.582 -6.668 -2.090 1.00 79.69 205 SER A N 1
ATOM 1670 C CA . SER A 1 205 ? -3.634 -6.202 -1.067 1.00 79.69 205 SER A CA 1
ATOM 1671 C C . SER A 1 205 ? -4.040 -4.871 -0.413 1.00 79.69 205 SER A C 1
ATOM 1673 O O . SER A 1 205 ? -3.271 -4.301 0.368 1.00 79.69 205 SER A O 1
ATOM 1675 N N . GLY A 1 206 ? -5.230 -4.347 -0.738 1.00 78.44 206 GLY A N 1
ATOM 1676 C CA . GLY A 1 206 ? -5.714 -3.056 -0.244 1.00 78.44 206 GLY A CA 1
ATOM 1677 C C . GLY A 1 206 ? -4.871 -1.877 -0.732 1.00 78.44 206 GLY A C 1
ATOM 1678 O O . GLY A 1 206 ? -4.699 -0.903 -0.002 1.00 78.44 206 GLY A O 1
ATOM 1679 N N . CYS A 1 207 ? -4.291 -1.988 -1.927 1.00 81.75 207 CYS A N 1
ATOM 1680 C CA . CYS A 1 207 ? -3.492 -0.941 -2.543 1.00 81.75 207 CYS A CA 1
ATOM 1681 C C . CYS A 1 207 ? -4.299 -0.184 -3.597 1.00 81.75 207 CYS A C 1
ATOM 1683 O O . CYS A 1 207 ? -4.734 -0.775 -4.585 1.00 81.75 207 CYS A O 1
ATOM 1685 N N . ASP A 1 208 ? -4.365 1.141 -3.482 1.00 83.44 208 ASP A N 1
ATOM 1686 C CA . ASP A 1 208 ? -4.610 2.006 -4.636 1.00 83.44 208 ASP A CA 1
ATOM 1687 C C . ASP A 1 208 ? -3.281 2.632 -5.073 1.00 83.44 208 ASP A C 1
ATOM 1689 O O . ASP A 1 208 ? -2.865 3.666 -4.562 1.00 83.44 208 ASP A O 1
ATOM 1693 N N . LEU A 1 209 ? -2.594 1.999 -6.026 1.00 84.25 209 LEU A N 1
ATOM 1694 C CA . LEU A 1 209 ? -1.262 2.428 -6.478 1.00 84.25 209 LEU A CA 1
ATOM 1695 C C . LEU A 1 209 ? -1.255 3.785 -7.214 1.00 84.25 209 LEU A C 1
ATOM 1697 O O . LEU A 1 209 ? -0.182 4.313 -7.503 1.00 84.25 209 LEU A O 1
ATOM 1701 N N . ARG A 1 210 ? -2.429 4.347 -7.539 1.00 77.25 210 ARG A N 1
ATOM 1702 C CA . ARG A 1 210 ? -2.557 5.678 -8.156 1.00 77.25 210 ARG A CA 1
ATOM 1703 C C . ARG A 1 210 ? -2.690 6.775 -7.108 1.00 77.25 210 ARG A C 1
ATOM 1705 O O . ARG A 1 210 ? -2.181 7.876 -7.311 1.00 77.25 210 ARG A O 1
ATOM 1712 N N . LEU A 1 211 ? -3.403 6.495 -6.017 1.00 67.88 211 LEU A N 1
ATOM 1713 C CA . LEU A 1 211 ? -3.758 7.493 -5.004 1.00 67.88 211 LEU A CA 1
ATOM 1714 C C . LEU A 1 211 ? -2.949 7.360 -3.709 1.00 67.88 211 LEU A C 1
ATOM 1716 O O . LEU A 1 211 ? -2.700 8.364 -3.035 1.00 67.88 211 LEU A O 1
ATOM 1720 N N . MET A 1 212 ? -2.536 6.144 -3.357 1.00 68.25 212 MET A N 1
ATOM 1721 C CA . MET A 1 212 ? -1.888 5.826 -2.091 1.00 68.25 212 MET A CA 1
ATOM 1722 C C . MET A 1 212 ? -0.388 5.637 -2.264 1.00 68.25 212 MET A C 1
ATOM 1724 O O . MET A 1 212 ? 0.095 5.012 -3.203 1.00 68.25 212 MET A O 1
ATOM 1728 N N . THR A 1 213 ? 0.362 6.150 -1.293 1.00 70.19 213 THR A N 1
ATOM 1729 C CA . THR A 1 213 ? 1.821 6.014 -1.258 1.00 70.19 213 THR A CA 1
ATOM 1730 C C . THR A 1 213 ? 2.280 4.722 -0.595 1.00 70.19 213 THR A C 1
ATOM 1732 O O . THR A 1 213 ? 3.463 4.424 -0.658 1.00 70.19 213 THR A O 1
ATOM 1735 N N . SER A 1 214 ? 1.382 3.975 0.054 1.00 76.25 214 SER A N 1
ATOM 1736 C CA . SER A 1 214 ? 1.698 2.751 0.797 1.00 76.25 214 SER A CA 1
ATOM 1737 C C . SER A 1 214 ? 0.526 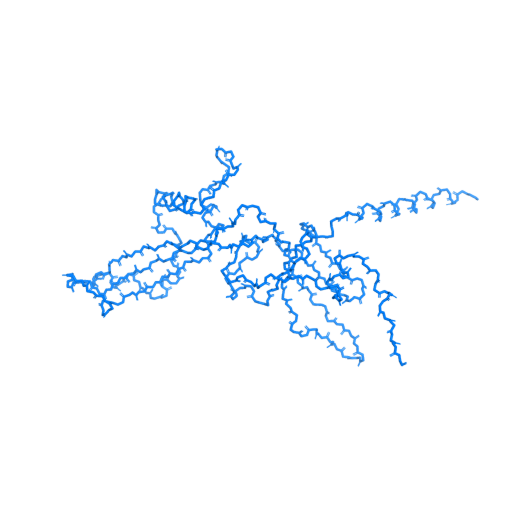1.763 0.764 1.00 76.25 214 SER A C 1
ATOM 1739 O O . SER A 1 214 ? -0.607 2.151 0.485 1.00 76.25 214 SER A O 1
ATOM 1741 N N . CYS A 1 215 ? 0.815 0.493 1.039 1.00 81.69 215 CYS A N 1
ATOM 1742 C CA . CYS A 1 215 ? -0.113 -0.635 0.952 1.00 81.69 215 CYS A CA 1
ATOM 1743 C C . CYS A 1 215 ? -0.234 -1.339 2.299 1.00 81.69 215 CYS A C 1
ATOM 1745 O O . CYS A 1 215 ? 0.695 -1.276 3.105 1.00 81.69 215 CYS A O 1
ATOM 1747 N N . ARG A 1 216 ? -1.333 -2.074 2.510 1.00 73.62 216 ARG A N 1
ATOM 1748 C CA . ARG A 1 216 ? -1.493 -2.920 3.700 1.00 73.62 216 ARG A CA 1
ATOM 1749 C C . ARG A 1 216 ? -0.533 -4.096 3.640 1.00 73.62 216 ARG A C 1
ATOM 1751 O O . ARG A 1 216 ? 0.298 -4.260 4.527 1.00 73.62 216 ARG A O 1
ATOM 1758 N N . ASP A 1 217 ? -0.652 -4.866 2.567 1.00 80.81 217 ASP A N 1
ATOM 1759 C CA . ASP A 1 217 ? 0.170 -6.039 2.334 1.00 80.81 217 ASP A CA 1
ATOM 1760 C C . ASP A 1 217 ? 1.208 -5.663 1.283 1.00 80.81 217 ASP A C 1
ATOM 1762 O O . ASP A 1 217 ? 0.947 -5.606 0.081 1.00 80.81 217 ASP A O 1
ATOM 1766 N N . THR A 1 218 ? 2.387 -5.291 1.775 1.00 85.81 218 THR A N 1
ATOM 1767 C CA . THR A 1 218 ? 3.518 -4.921 0.925 1.00 85.81 218 THR A CA 1
ATOM 1768 C C . THR A 1 218 ? 4.231 -6.198 0.487 1.00 85.81 218 THR A C 1
ATOM 1770 O O . THR A 1 218 ? 4.678 -6.952 1.357 1.00 85.81 218 THR A O 1
ATOM 1773 N N . PRO A 1 219 ? 4.346 -6.481 -0.824 1.00 90.38 219 PRO A N 1
ATOM 1774 C CA . PRO A 1 219 ? 5.101 -7.626 -1.306 1.00 90.38 219 PRO A CA 1
ATOM 1775 C C . PRO A 1 219 ? 6.562 -7.557 -0.846 1.00 90.38 219 PRO A C 1
ATOM 1777 O O . PRO A 1 219 ? 7.085 -6.470 -0.588 1.00 90.38 219 PRO A O 1
ATOM 1780 N N . PRO A 1 220 ? 7.258 -8.701 -0.766 1.00 91.94 220 PRO A N 1
ATOM 1781 C CA . PRO A 1 220 ? 8.658 -8.708 -0.378 1.00 91.94 220 PRO A CA 1
ATOM 1782 C C . PRO A 1 220 ? 9.499 -7.897 -1.369 1.00 91.94 220 PRO A C 1
ATOM 1784 O O . PRO A 1 220 ? 9.402 -8.089 -2.583 1.00 91.94 220 PRO A O 1
ATOM 1787 N N . ILE A 1 221 ? 10.366 -7.035 -0.838 1.00 93.50 221 ILE A N 1
ATOM 1788 C CA . ILE A 1 221 ? 11.383 -6.335 -1.626 1.00 93.50 221 ILE A CA 1
ATOM 1789 C C . ILE A 1 221 ? 12.446 -7.355 -2.038 1.00 93.50 221 ILE A C 1
ATOM 1791 O O . ILE A 1 221 ? 13.027 -8.037 -1.193 1.00 93.50 221 ILE A O 1
ATOM 1795 N N . ARG A 1 222 ? 12.708 -7.456 -3.340 1.00 94.94 222 ARG A N 1
ATOM 1796 C CA . ARG A 1 222 ? 13.700 -8.365 -3.924 1.00 94.94 222 ARG A CA 1
ATOM 1797 C C . ARG A 1 222 ? 14.792 -7.571 -4.624 1.00 94.94 222 ARG A C 1
ATOM 1799 O O . ARG A 1 222 ? 14.523 -6.517 -5.189 1.00 94.94 222 ARG A O 1
ATOM 1806 N N . THR A 1 223 ? 16.016 -8.083 -4.627 1.00 95.75 223 THR A N 1
ATOM 1807 C CA . THR A 1 223 ? 17.081 -7.549 -5.487 1.00 95.75 223 THR A CA 1
ATOM 1808 C C . THR A 1 223 ? 16.813 -7.959 -6.931 1.00 95.75 223 THR A C 1
ATOM 1810 O O . THR A 1 223 ? 16.445 -9.105 -7.190 1.00 95.75 223 THR A O 1
ATOM 1813 N N . ILE A 1 224 ? 17.000 -7.039 -7.875 1.00 92.88 224 ILE A N 1
ATOM 1814 C CA . ILE A 1 224 ? 16.893 -7.344 -9.302 1.00 92.88 224 ILE A CA 1
ATOM 1815 C C . ILE A 1 224 ? 18.096 -8.219 -9.681 1.00 92.88 224 ILE A C 1
ATOM 1817 O O . ILE A 1 224 ? 19.249 -7.808 -9.548 1.00 92.88 224 ILE A O 1
ATOM 1821 N N . SER A 1 225 ? 17.828 -9.458 -10.096 1.00 91.94 225 SER A N 1
ATOM 1822 C CA . SER A 1 225 ? 18.877 -10.395 -10.512 1.00 91.94 225 SER A CA 1
ATOM 1823 C C . SER A 1 225 ?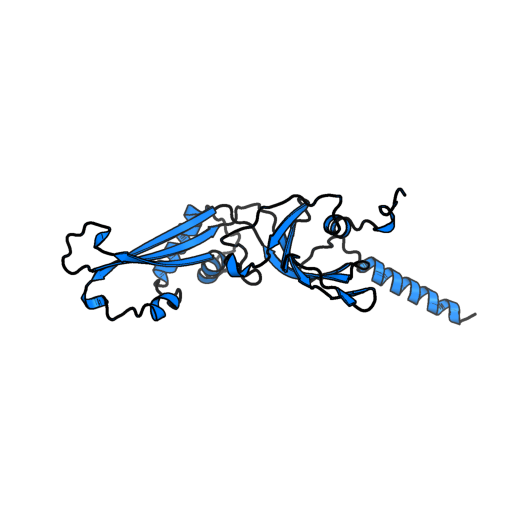 19.468 -9.976 -11.857 1.00 91.94 225 SER A C 1
ATOM 1825 O O . SER A 1 225 ? 18.718 -9.635 -12.773 1.00 91.94 225 SER A O 1
ATOM 1827 N N . LYS A 1 226 ? 20.799 -10.054 -11.985 1.00 88.12 226 LYS A N 1
ATOM 1828 C CA . LYS A 1 226 ? 21.546 -9.599 -13.169 1.00 88.12 226 LYS A CA 1
ATOM 1829 C C . LYS A 1 226 ? 21.144 -10.304 -14.465 1.00 88.12 226 LYS A C 1
ATOM 1831 O O . LYS A 1 226 ? 21.185 -9.701 -15.534 1.00 88.12 226 LYS A O 1
ATOM 1836 N N . ASP A 1 227 ? 20.681 -11.542 -14.344 1.00 84.06 227 ASP A N 1
ATOM 1837 C CA . ASP A 1 227 ? 20.369 -12.414 -15.480 1.00 84.06 227 ASP A CA 1
ATOM 1838 C C . ASP A 1 227 ? 18.901 -12.307 -15.924 1.00 84.06 227 ASP A C 1
ATOM 1840 O O . ASP A 1 227 ? 18.386 -13.158 -16.643 1.00 84.06 227 ASP A O 1
ATOM 1844 N N . THR A 1 228 ? 18.187 -11.273 -15.472 1.00 83.12 228 THR A N 1
ATOM 1845 C CA . THR A 1 228 ? 16.778 -11.067 -15.824 1.00 83.12 228 THR A CA 1
ATOM 1846 C C . THR A 1 228 ? 16.628 -10.065 -16.962 1.00 83.12 228 THR A C 1
ATOM 1848 O O . THR A 1 228 ? 17.385 -9.102 -17.070 1.00 83.12 228 THR A O 1
ATOM 1851 N N . CYS A 1 229 ? 15.582 -10.236 -17.776 1.00 80.69 229 CYS A N 1
ATOM 1852 C CA . CYS A 1 229 ? 15.187 -9.234 -18.773 1.00 80.69 229 CYS A CA 1
ATOM 1853 C C . CYS A 1 229 ? 14.942 -7.862 -18.119 1.00 80.69 229 CYS A C 1
ATOM 1855 O O . CYS A 1 229 ? 15.338 -6.833 -18.658 1.00 80.69 229 CYS A O 1
ATOM 1857 N N . LEU A 1 230 ? 14.385 -7.841 -16.901 1.00 83.62 230 LEU A N 1
ATOM 1858 C CA . LEU A 1 230 ? 14.235 -6.611 -16.126 1.00 83.62 230 LEU A CA 1
ATOM 1859 C C . LEU A 1 230 ? 15.585 -5.933 -15.851 1.00 83.62 230 LEU A C 1
ATOM 1861 O O . LEU A 1 230 ? 15.682 -4.720 -16.004 1.00 83.62 230 LEU A O 1
ATOM 1865 N N . ASN A 1 231 ? 16.630 -6.692 -15.509 1.00 84.50 231 ASN A N 1
ATOM 1866 C CA . ASN A 1 231 ? 17.967 -6.127 -15.330 1.00 84.50 231 ASN A CA 1
ATOM 1867 C C . ASN A 1 231 ? 18.564 -5.582 -16.634 1.00 84.50 231 ASN A C 1
ATOM 1869 O O . ASN A 1 231 ? 19.223 -4.552 -16.647 1.00 84.50 231 ASN A O 1
ATOM 1873 N N . GLN A 1 232 ? 18.309 -6.237 -17.763 1.00 81.44 232 GLN A N 1
ATOM 1874 C CA . GLN A 1 232 ? 18.758 -5.723 -19.061 1.00 81.44 232 GLN A CA 1
ATOM 1875 C C . GLN A 1 232 ? 18.057 -4.404 -19.409 1.00 81.44 232 GLN A C 1
ATOM 1877 O O . GLN A 1 232 ? 18.706 -3.465 -19.877 1.00 81.44 232 GLN A O 1
ATOM 1882 N N . ILE A 1 233 ? 16.756 -4.302 -19.106 1.00 80.50 233 ILE A N 1
ATOM 1883 C CA . ILE A 1 233 ? 15.980 -3.061 -19.225 1.00 80.50 233 ILE A CA 1
ATOM 1884 C C . ILE A 1 233 ? 16.563 -1.974 -18.311 1.00 80.50 233 ILE A C 1
ATOM 1886 O O . ILE A 1 233 ? 16.706 -0.829 -18.743 1.00 80.50 233 ILE A O 1
ATOM 1890 N N . THR A 1 234 ? 16.915 -2.306 -17.064 1.00 77.94 234 THR A N 1
ATOM 1891 C CA . THR A 1 234 ? 17.445 -1.333 -16.095 1.00 77.94 234 THR A CA 1
ATOM 1892 C C . THR A 1 234 ? 18.874 -0.891 -16.432 1.00 77.94 234 THR A C 1
ATOM 1894 O O . THR A 1 234 ? 19.191 0.288 -16.273 1.00 77.94 234 THR A O 1
ATOM 1897 N N . GLU A 1 235 ? 19.726 -1.787 -16.938 1.00 80.69 235 GLU A N 1
ATOM 1898 C CA . GLU A 1 235 ? 21.140 -1.521 -17.246 1.00 80.69 235 GLU A CA 1
ATOM 1899 C C . GLU A 1 235 ? 21.386 -1.050 -18.695 1.00 80.69 235 GLU A C 1
ATOM 1901 O O . GLU A 1 235 ? 22.507 -0.672 -19.037 1.00 80.69 235 GLU A O 1
ATOM 1906 N N . ARG A 1 236 ? 20.355 -1.024 -19.556 1.00 68.31 236 ARG A N 1
ATOM 1907 C CA . ARG A 1 236 ? 20.463 -0.751 -21.010 1.00 68.31 236 ARG A CA 1
ATOM 1908 C C . ARG A 1 236 ? 21.475 -1.652 -21.721 1.00 68.31 236 ARG A C 1
ATOM 1910 O O . ARG A 1 236 ? 22.131 -1.219 -22.674 1.00 68.31 236 ARG A O 1
ATOM 1917 N N . LEU A 1 237 ? 21.638 -2.887 -21.258 1.00 57.56 237 LEU A N 1
ATOM 1918 C CA . LEU A 1 237 ? 22.548 -3.817 -21.911 1.00 57.56 237 LEU A CA 1
ATOM 1919 C C . LEU A 1 237 ? 21.909 -4.321 -23.214 1.00 57.56 237 LEU A C 1
ATOM 1921 O O . LEU A 1 237 ? 20.772 -4.789 -23.180 1.00 57.56 237 LEU A O 1
ATOM 1925 N N . PRO A 1 238 ? 22.606 -4.246 -24.366 1.00 56.38 238 PRO A N 1
ATOM 1926 C CA . PRO A 1 238 ? 22.129 -4.886 -25.584 1.00 56.38 238 PRO A CA 1
ATOM 1927 C C . PRO A 1 238 ? 22.056 -6.403 -25.361 1.00 56.38 238 PRO A C 1
ATOM 1929 O O . PRO A 1 238 ? 23.051 -7.032 -24.989 1.00 56.38 238 PRO A O 1
ATOM 1932 N N . LEU A 1 239 ? 20.880 -6.982 -25.610 1.00 51.59 239 LEU A N 1
ATOM 1933 C CA . LEU A 1 239 ? 20.570 -8.408 -25.443 1.00 51.59 239 LEU A CA 1
ATOM 1934 C C . LEU A 1 239 ? 21.458 -9.330 -26.291 1.00 51.59 239 LEU A C 1
ATOM 1936 O O . LEU A 1 239 ? 21.706 -10.479 -25.923 1.00 51.59 239 LEU A O 1
ATOM 1940 N N . SER A 1 240 ? 22.018 -8.799 -27.381 1.00 49.00 240 SER A N 1
ATOM 1941 C CA . SER A 1 240 ? 22.828 -9.535 -28.358 1.00 49.00 240 SER A CA 1
ATOM 1942 C C . SER A 1 240 ? 24.115 -10.172 -27.817 1.00 49.00 240 SER A C 1
ATOM 1944 O O . SER A 1 240 ? 24.799 -10.863 -28.567 1.00 49.00 240 SER A O 1
ATOM 1946 N N . ARG A 1 241 ? 24.472 -9.971 -26.540 1.00 46.91 241 ARG A N 1
ATOM 1947 C CA . ARG A 1 241 ? 25.678 -10.562 -25.935 1.00 46.91 241 ARG A CA 1
ATOM 1948 C C . ARG A 1 241 ? 25.477 -11.870 -25.171 1.00 46.91 241 ARG A C 1
ATOM 1950 O O . ARG A 1 241 ? 26.488 -12.486 -24.857 1.00 46.91 241 ARG A O 1
ATOM 1957 N N . TYR A 1 242 ? 24.248 -12.301 -24.881 1.00 47.09 242 TYR A N 1
ATOM 1958 C CA . TYR A 1 242 ? 24.021 -13.476 -24.018 1.00 47.09 242 TYR A CA 1
ATOM 1959 C C . TYR A 1 242 ? 23.351 -14.678 -24.687 1.00 47.09 242 TYR A C 1
ATOM 1961 O O . TYR A 1 242 ? 23.230 -15.725 -24.058 1.00 47.09 242 TYR A O 1
ATOM 1969 N N . ILE A 1 243 ? 22.985 -14.586 -25.966 1.00 44.50 243 ILE A N 1
ATOM 1970 C CA . ILE A 1 243 ? 22.523 -15.754 -26.724 1.00 44.50 243 ILE A CA 1
ATOM 1971 C C . ILE A 1 243 ? 23.737 -16.418 -27.389 1.00 44.50 243 ILE A C 1
ATOM 1973 O O . ILE A 1 243 ? 23.893 -16.397 -28.606 1.00 44.50 243 ILE A O 1
ATOM 1977 N N . SER A 1 244 ? 24.636 -16.986 -26.583 1.00 38.25 244 SER A N 1
ATOM 1978 C CA . SER A 1 244 ? 25.436 -18.124 -27.037 1.00 38.25 244 SER A CA 1
ATOM 1979 C C . SER A 1 244 ? 24.656 -19.371 -26.648 1.00 38.25 244 SER A C 1
ATOM 1981 O O . SER A 1 244 ? 24.696 -19.811 -25.500 1.00 38.25 244 SER A O 1
ATOM 1983 N N . PHE A 1 245 ? 23.886 -19.913 -27.589 1.00 41.75 245 PHE A N 1
ATOM 1984 C CA . PHE A 1 245 ? 23.485 -21.308 -27.477 1.00 41.75 245 PHE A CA 1
ATOM 1985 C C . PHE A 1 245 ? 24.770 -22.123 -27.622 1.00 41.75 245 PHE A C 1
ATOM 1987 O O . PHE A 1 245 ? 25.247 -22.317 -28.738 1.00 41.75 245 PHE A O 1
ATOM 1994 N N . ASP A 1 246 ? 25.360 -22.532 -26.499 1.00 44.34 246 ASP A N 1
ATOM 1995 C CA . ASP A 1 246 ? 26.292 -23.655 -26.501 1.00 44.34 246 ASP A CA 1
ATOM 1996 C C . ASP A 1 246 ? 25.465 -24.888 -26.877 1.00 44.34 246 ASP A C 1
ATOM 1998 O O . ASP A 1 246 ? 24.742 -25.461 -26.059 1.00 44.34 246 ASP A O 1
ATOM 2002 N N . SER A 1 247 ? 25.486 -25.185 -28.175 1.00 42.91 247 SER A N 1
ATOM 2003 C CA . SER A 1 247 ? 24.993 -26.414 -28.795 1.00 42.91 247 SER A CA 1
ATOM 2004 C C . SER A 1 247 ? 25.930 -27.578 -28.518 1.00 42.91 247 SER A C 1
ATOM 2006 O O . SER A 1 247 ? 27.148 -27.373 -28.740 1.00 42.91 247 SER A O 1
#

Solvent-accessible surface area (backbone atoms only — not comparable to full-atom values): 14893 Å² total; per-residue (Å²): 127,76,69,64,72,60,52,53,58,50,52,52,48,55,49,49,54,57,55,66,69,61,57,93,57,87,81,52,87,88,39,72,48,72,42,92,88,72,62,41,34,34,37,48,57,34,56,36,37,72,52,88,41,77,47,73,52,73,49,78,42,82,33,40,62,86,55,65,82,77,58,55,74,78,52,63,79,65,62,67,90,73,82,50,53,78,69,53,46,50,52,53,47,54,48,50,35,61,77,59,70,58,80,75,94,60,62,97,84,74,70,59,69,68,58,55,47,63,50,25,50,51,44,76,46,79,46,78,45,52,41,93,80,58,90,72,93,55,86,53,46,57,24,30,43,35,43,36,38,36,27,47,37,57,60,89,88,68,78,56,20,46,28,24,35,52,49,86,63,69,44,80,54,98,93,37,79,49,67,84,74,90,64,52,41,32,37,31,42,23,82,89,80,44,29,33,33,65,30,70,57,45,67,83,32,50,30,49,60,73,80,29,40,48,47,70,60,69,58,72,80,38,71,62,53,80,93,35,73,67,34,32,66,74,69,68,52,73,70,89,76,71,80,70,79,86,123

Organism: NCBI:txid392032

Sequence (247 aa):
MQYYIIVIPFLVSLSALRLHAYSSKIFAKDTTIAHPETDLFLDYVGLYTPSEKIIHTSAIFPMPTYSCHFLPSSAAENIPSYFLSPEDIRKVVYNVIKLGNLTFNSYPGSLPVVQIITKLLVRQQIDFISKSQYITNDPEEIGRLAITNLFAVPQQEQIPFYIYKLLKIPFFHENETIELAQMPRHWAINSINNTTMEWHHPEESGCDLRLMTSCRDTPPIRTISKDTCLNQITERLPLSRYISFDS

Foldseek 3Di:
DVPVVVVVVVVVVVVVVVVVVPDVCLDDPQDWDADPPQRKIWGFQAKAFEFPDKDKDKDKAFQFQVNPVPDDVVVVVVPPPPPDDPVRLVVVLVVCCVVLVDDDPDDVPDDDSVLVCVQFFLDKDWDWAACVNDDDPDPRGGTMIMIMTIGGRGDPPTQMWTKTAIDWDFDDDPNDTDTDPPAFRMKTADLVQQKIFGHNCQVVQSDPRNSYRYTNDGGDIGHNDCPDPVVCSSVVPDPVPPPPPPD

pLDDT: mean 77.4, std 14.72, range [38.25, 97.12]

Secondary structure (DSSP, 8-state):
--THHHHHHHHHHHHHHHHHT--S-SS-TT-EEEETTTTEEEEEEEEE---SEEEEEEEEEEEEGGGGGS--HHHHTT--STTS-HHHHHHHHHHHHHHHTPPP---TTSS-HHHHHHHHEEEEEEEEEEGGGS--S-SSEEEEEEEEEEEEEPPTTPPPEEEEEEEPPPEEETTEEE--TT--SEEEEETTTTEEEEES-TTTTT--TTT-S--SSPPPPEEPPTTSHHHHHHHT--GGGS-----

Radius of gyration: 26.37 Å; Cα contacts (8 Å, |Δi|>4): 348; chains: 1; bounding box: 58×53×90 Å

Mean predicted aligned error: 11.99 Å